Protein AF-A0A344UBF1-F1 (afdb_monomer)

Secondary structure (DSSP, 8-state):
-PPPPPPP--TT-BSHHHHHHHHHHHHTTS--SPPSSTTB--HHHHHHHHHHHHHTT----SS--HHHHHHHTS-EESS-SS-TT--S--SS--B----S-SEEEEEES---SSS-HHHHHHHHHHHHHHHHTTSS-EEEE-PPPGGGTTHHHHHHHHTTSSS---HHHHHHHHHHHTTS--SEEEEEE-BS-SSSSPB---TTTSSSS-EEEEE-PSPPSSS--TTTT-EEEESSSPPB--TTSTTBHHHHHHHHHHHHTTB--BSS-TTSTTBSB------SPPHHHHHHHHHHH-SPPSSPTT-S--

Mean predicted aligned error: 7.85 Å

Organism: NCBI:txid68209

Sequence (310 aa):
MPKAPLQPLKRGDHGPEVAALYAYLRRLGYAPYAPRAADQYDEQLAEAVRRYQECFGLEADGETGERTLAQLRRPRCGVPDLLPGAAAVPRAVPTIRAWPRTDLTYGFMRHTSDLTPAQASSAVAQAFATWAAVTPLTFRHL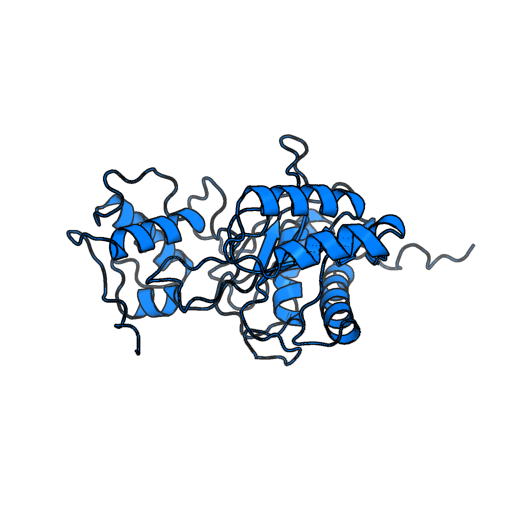PPPLAASGAVHALALAVRFGPAFDRTQARAVQALTRLYRVDILVGFLVREHGDPPAFLGTPPFDDNAVVLGHAWPPPSAAAPEPFAGDVHFNDAPTWTNRPGLLTDLHAVAVHEIGHALGLGHTTADTDSVMTASGGDGRRELSAADIEAVQRLYGPARWPPDGADGR

InterPro domains:
  IPR001818 Peptidase M10, metallopeptidase [PF00413] (99-142)
  IPR001818 Peptidase M10, metallopeptidase [PF00413] (180-298)
  IPR002477 Peptidoglycan binding-like [PF01471] (15-72)
  IPR006026 Peptidase, metallopeptidase [SM00235] (95-299)
  IPR021158 Peptidase M10A, cysteine switch, zinc binding site [PS00546] (75-82)
  IPR021190 Peptidase M10A [PIRSF001191] (28-300)
  IPR021190 Peptidase M10A [PR00138] (72-85)
  IPR021190 Peptidase M10A [PR00138] (124-139)
  IPR021190 Peptidase M10A [PR00138] (252-277)
  IPR021190 Peptidase M10A [PR00138] (285-298)
  IPR024079 Metallopeptidase, catalytic domain superfamily [G3DSA:3.40.390.10] (12-302)
  IPR036365 PGBD-like superfamily [SSF47090] (6-82)

pLDDT: mean 82.8, std 16.07, range [30.31, 98.5]

Foldseek 3Di:
DPDDDDDKDAAPFFDLSQLLLQVLLVQQPLQVDDDPDSGGHHVSQLSSLLQVCQQQVHDSRSMCPPVNLVQLLFAFASHHQDDHPDPHAPPFWAFAAAAPDQEFEEEEPDDFPLDDPVVLVVLLVLLVVQLLQWFLHDYHYDYADPVCPPVVVVLVVVCVPPPDNDQVSLCSSLVSQVRRPGQEYEYEDAARRNDPPGQDRSPPSGPNHGNQWAAAEGADPVDGDSRQLYIYGHNPDRADCDQQDPRNSNLVSNQRNLRSRGIAARNNPLVASRHGGDNRRDNHGDPSSSVNSCVHGNTHDPPRPPPPDD

Structure (mmCIF, N/CA/C/O backbone):
data_AF-A0A344UBF1-F1
#
_entry.id   AF-A0A344UBF1-F1
#
loop_
_atom_site.group_PDB
_atom_site.id
_atom_site.type_symbol
_atom_site.label_atom_id
_atom_site.label_alt_id
_atom_site.label_comp_id
_atom_site.label_asym_id
_atom_site.label_entity_id
_atom_site.label_seq_id
_atom_site.pdbx_PDB_ins_code
_atom_site.Cartn_x
_atom_site.Cartn_y
_atom_site.Cartn_z
_atom_site.occupancy
_atom_site.B_iso_or_equiv
_atom_site.auth_seq_id
_atom_site.auth_comp_id
_atom_site.auth_asym_id
_atom_site.auth_atom_id
_atom_site.pdbx_PDB_model_num
ATOM 1 N N . MET A 1 1 ? 8.446 1.762 28.768 1.00 30.31 1 MET A N 1
ATOM 2 C CA . MET A 1 1 ? 7.140 1.532 29.425 1.00 30.31 1 MET A CA 1
ATOM 3 C C . MET A 1 1 ? 6.270 0.782 28.426 1.00 30.31 1 MET A C 1
ATOM 5 O O . MET A 1 1 ? 6.169 1.282 27.309 1.00 30.31 1 MET A O 1
ATOM 9 N N . PRO A 1 2 ? 5.720 -0.405 28.734 1.00 40.53 2 PRO A N 1
ATOM 10 C CA . PRO A 1 2 ? 4.728 -1.025 27.859 1.00 40.53 2 PRO A CA 1
ATOM 11 C C . PRO A 1 2 ? 3.525 -0.081 27.740 1.00 40.53 2 PRO A C 1
ATOM 13 O O . PRO A 1 2 ? 3.031 0.428 28.746 1.00 40.53 2 PRO A O 1
ATOM 16 N N . LYS A 1 3 ? 3.116 0.224 26.506 1.00 49.47 3 LYS A N 1
ATOM 17 C CA . LYS A 1 3 ? 1.996 1.130 26.242 1.00 49.47 3 LYS A CA 1
ATOM 18 C C . LYS A 1 3 ? 0.688 0.439 26.641 1.00 49.47 3 LYS A C 1
ATOM 20 O O . LYS A 1 3 ? 0.538 -0.759 26.402 1.00 49.47 3 LYS A O 1
ATOM 25 N N . ALA A 1 4 ? -0.229 1.179 27.266 1.00 56.47 4 ALA A N 1
ATOM 26 C CA . ALA A 1 4 ? -1.526 0.646 27.673 1.00 56.47 4 ALA A CA 1
ATOM 27 C C . ALA A 1 4 ? -2.264 0.020 26.468 1.00 56.47 4 ALA A C 1
ATOM 29 O O . ALA A 1 4 ? -2.161 0.545 25.354 1.00 56.47 4 ALA A O 1
ATOM 30 N N . PRO A 1 5 ? -2.974 -1.108 26.653 1.00 64.62 5 PRO A N 1
ATOM 31 C CA . PRO A 1 5 ? -3.730 -1.728 25.572 1.00 64.62 5 PRO A CA 1
ATOM 32 C C . PRO A 1 5 ? -4.825 -0.776 25.071 1.00 64.62 5 PRO A C 1
ATOM 34 O O . PRO A 1 5 ? -5.516 -0.165 25.882 1.00 64.62 5 PRO A O 1
ATOM 37 N N . LEU A 1 6 ? -4.992 -0.668 23.741 1.00 73.00 6 LEU A N 1
ATOM 38 C CA . LEU A 1 6 ? -6.169 -0.018 23.149 1.00 73.00 6 LEU A CA 1
ATOM 39 C C . LEU A 1 6 ? -7.425 -0.617 23.762 1.00 73.00 6 LEU A C 1
ATOM 41 O O . LEU A 1 6 ? -7.597 -1.837 23.724 1.00 73.00 6 LEU A O 1
ATOM 45 N N . GLN A 1 7 ? -8.269 0.248 24.302 1.00 84.38 7 GLN A N 1
ATOM 46 C CA . GLN A 1 7 ? -9.575 -0.144 24.792 1.00 84.38 7 GLN A CA 1
ATOM 47 C C . GLN A 1 7 ? -10.585 -0.121 23.641 1.00 84.38 7 GLN A C 1
ATOM 49 O O . GLN A 1 7 ? -10.435 0.695 22.724 1.00 84.38 7 GLN A O 1
ATOM 54 N N . PRO A 1 8 ? -11.592 -1.009 23.668 1.00 92.38 8 PRO A N 1
ATOM 55 C CA . PRO A 1 8 ? -12.729 -0.906 22.771 1.00 92.38 8 PRO A CA 1
ATOM 56 C C . PRO A 1 8 ? -13.408 0.453 22.889 1.00 92.38 8 PRO A C 1
ATOM 58 O O . PRO A 1 8 ? -13.611 0.946 23.995 1.00 92.38 8 PRO A O 1
ATOM 61 N N . LEU A 1 9 ? -13.745 1.031 21.741 1.00 94.38 9 LEU A N 1
ATOM 62 C CA . LEU A 1 9 ? -14.458 2.291 21.611 1.00 94.38 9 LEU A CA 1
ATOM 63 C C . LEU A 1 9 ? -15.837 2.053 21.000 1.00 94.38 9 LEU A C 1
ATOM 65 O O . LEU A 1 9 ? -15.989 1.266 20.060 1.00 94.38 9 LEU A O 1
ATOM 69 N N . LYS A 1 10 ? -16.821 2.789 21.500 1.00 96.00 10 LYS A N 1
ATOM 70 C CA . LYS A 1 10 ? -18.220 2.738 21.078 1.00 96.00 10 LYS A CA 1
ATOM 71 C C . LYS A 1 10 ? -18.881 4.106 21.203 1.00 96.00 10 LYS A C 1
ATOM 73 O O . LYS A 1 10 ? -18.322 5.054 21.754 1.00 96.00 10 LYS A O 1
ATOM 78 N N . ARG A 1 11 ? -20.121 4.207 20.718 1.00 96.12 11 ARG A N 1
ATOM 79 C CA . ARG A 1 11 ? -20.903 5.448 20.799 1.00 96.12 11 ARG A CA 1
ATOM 80 C C . ARG A 1 11 ? -20.986 5.981 22.229 1.00 96.12 11 ARG A C 1
ATOM 82 O O . ARG A 1 11 ? -21.330 5.246 23.153 1.00 96.12 11 ARG A O 1
ATOM 89 N N . GLY A 1 12 ? -20.749 7.282 22.372 1.00 94.38 12 GLY A N 1
ATOM 90 C CA . GLY A 1 12 ? -20.722 7.985 23.658 1.00 94.38 12 GLY A CA 1
ATOM 91 C C . GLY A 1 12 ? -19.319 8.163 24.244 1.00 94.38 12 GLY A C 1
ATOM 92 O O . GLY A 1 12 ? -19.135 9.047 25.084 1.00 94.38 12 GLY A O 1
ATOM 93 N N . ASP A 1 13 ? -18.331 7.402 23.769 1.00 95.75 13 ASP A N 1
ATOM 94 C CA . ASP A 1 13 ? -16.937 7.611 24.149 1.00 95.75 13 ASP A CA 1
ATOM 95 C C . ASP A 1 13 ? -16.407 8.931 23.576 1.00 95.75 13 ASP A C 1
ATOM 97 O O . ASP A 1 13 ? -16.876 9.434 22.548 1.00 95.75 13 ASP A O 1
ATOM 101 N N . HIS A 1 14 ? -15.417 9.504 24.257 1.00 94.62 14 HIS A N 1
ATOM 102 C CA . HIS A 1 14 ? -14.759 10.733 23.835 1.00 94.62 14 HIS A CA 1
ATOM 103 C C . HIS A 1 14 ? -13.280 10.737 24.216 1.00 94.62 14 HIS A C 1
ATOM 105 O O . HIS A 1 14 ? -12.869 10.038 25.142 1.00 94.62 14 HIS A O 1
ATOM 111 N N . GLY A 1 15 ? -12.489 11.550 23.521 1.00 91.56 15 GLY A N 1
ATOM 112 C CA . GLY A 1 15 ? -11.082 11.770 23.831 1.00 91.56 15 GLY A CA 1
ATOM 113 C C . GLY A 1 15 ? -10.132 11.532 22.654 1.00 91.56 15 GLY A C 1
ATOM 114 O O . GLY A 1 15 ? -10.556 11.344 21.508 1.00 91.56 15 GLY A O 1
ATOM 115 N N . PRO A 1 16 ? -8.816 11.563 22.919 1.00 87.69 16 PRO A N 1
ATOM 116 C CA . PRO A 1 16 ? -7.795 11.490 21.877 1.00 87.69 16 PRO A CA 1
ATOM 117 C C . PRO A 1 16 ? -7.803 10.157 21.119 1.00 87.69 16 PRO A C 1
ATOM 119 O O . PRO A 1 16 ? -7.470 10.129 19.937 1.00 87.69 16 PRO A O 1
ATOM 122 N N . GLU A 1 17 ? -8.223 9.062 21.751 1.00 88.00 17 GLU A N 1
ATOM 123 C CA . GLU A 1 17 ? -8.367 7.760 21.102 1.00 88.00 17 GLU A CA 1
ATOM 124 C C . GLU A 1 17 ? -9.468 7.780 20.038 1.00 88.00 17 GLU A C 1
ATOM 126 O O . GLU A 1 17 ? -9.289 7.282 18.929 1.00 88.00 17 GLU A O 1
ATOM 131 N N . VAL A 1 18 ? -10.593 8.426 20.323 1.00 91.75 18 VAL A N 1
ATOM 132 C CA . VAL A 1 18 ? -11.674 8.573 19.347 1.00 91.75 18 VAL A CA 1
ATOM 133 C C . VAL A 1 18 ? -11.211 9.403 18.147 1.00 91.75 18 VAL A C 1
ATOM 135 O O . VAL A 1 18 ? -11.406 8.996 16.999 1.00 91.75 18 VAL A O 1
ATOM 138 N N . ALA A 1 19 ? -10.513 10.513 18.404 1.00 89.69 19 ALA A N 1
ATOM 139 C CA . ALA A 1 19 ? -9.939 11.349 17.350 1.00 89.69 19 ALA A CA 1
ATOM 140 C C . ALA A 1 19 ? -8.921 10.600 16.487 1.00 89.69 19 ALA A C 1
ATOM 142 O O . ALA A 1 19 ? -8.898 10.758 15.262 1.00 89.69 19 ALA A O 1
ATOM 143 N N . ALA A 1 20 ? -8.111 9.748 17.109 1.00 87.12 20 ALA A N 1
ATOM 144 C CA . ALA A 1 20 ? -7.145 8.919 16.414 1.00 87.12 20 ALA A CA 1
ATOM 145 C C . ALA A 1 20 ? -7.818 7.854 15.533 1.00 87.12 20 ALA A C 1
ATOM 147 O O . ALA A 1 20 ? -7.441 7.705 14.370 1.00 87.12 20 ALA A O 1
ATOM 148 N N . LEU A 1 21 ? -8.851 7.168 16.035 1.00 89.62 21 LEU A N 1
ATOM 149 C CA . LEU A 1 21 ? -9.634 6.220 15.237 1.00 89.62 21 LEU A CA 1
ATOM 150 C C . LEU A 1 21 ? -10.283 6.916 14.034 1.00 89.62 21 LEU A C 1
ATOM 152 O O . LEU A 1 21 ? -10.203 6.414 12.912 1.00 89.62 21 LEU A O 1
ATOM 156 N N . TYR A 1 22 ? -10.881 8.090 14.252 1.00 90.38 22 TYR A N 1
ATOM 157 C CA . TYR A 1 22 ? -11.494 8.871 13.182 1.00 90.38 22 TYR A CA 1
ATOM 158 C C . TYR A 1 22 ? -10.476 9.240 12.097 1.00 90.38 22 TYR A C 1
ATOM 160 O O . TYR A 1 22 ? -10.714 9.013 10.909 1.00 90.38 22 TYR A O 1
ATOM 168 N N . ALA A 1 23 ? -9.327 9.796 12.495 1.00 87.44 23 ALA A N 1
ATOM 169 C CA . ALA A 1 23 ? -8.267 10.180 11.569 1.00 87.44 23 ALA A CA 1
ATOM 170 C C . ALA A 1 23 ? -7.748 8.975 10.767 1.00 87.44 23 ALA A C 1
ATOM 172 O O . ALA A 1 23 ? -7.555 9.083 9.553 1.00 87.44 23 ALA A O 1
ATOM 173 N N . TYR A 1 24 ? -7.600 7.824 11.426 1.00 87.94 24 TYR A N 1
ATOM 174 C CA . TYR A 1 24 ? -7.188 6.573 10.800 1.00 87.94 24 TYR A CA 1
ATOM 175 C C . TYR A 1 24 ? -8.210 6.084 9.759 1.00 87.94 24 TYR A C 1
ATOM 177 O O . TYR A 1 24 ? -7.866 5.886 8.594 1.00 87.94 24 TYR A O 1
ATOM 185 N N . LEU A 1 25 ? -9.490 5.974 10.124 1.00 90.38 25 LEU A N 1
ATOM 186 C CA . LEU A 1 25 ? -10.549 5.538 9.204 1.00 90.38 25 LEU A CA 1
ATOM 187 C C . LEU A 1 25 ? -10.764 6.515 8.045 1.00 90.38 25 LEU A C 1
ATOM 189 O O . LEU A 1 25 ? -11.025 6.093 6.917 1.00 90.38 25 LEU A O 1
ATOM 193 N N . ARG A 1 26 ? -10.612 7.819 8.292 1.00 88.62 26 ARG A N 1
ATOM 194 C CA . ARG A 1 26 ? -10.658 8.844 7.245 1.00 88.62 26 ARG A CA 1
ATOM 195 C C . ARG A 1 26 ? -9.507 8.692 6.255 1.00 88.62 26 ARG A C 1
ATOM 197 O O . ARG A 1 26 ? -9.752 8.762 5.054 1.00 88.62 26 ARG A O 1
ATOM 204 N N . ARG A 1 27 ? -8.277 8.465 6.733 1.00 86.81 27 ARG A N 1
ATOM 205 C CA . ARG A 1 27 ? -7.101 8.217 5.877 1.00 86.81 27 ARG A CA 1
ATOM 206 C C . ARG A 1 27 ? -7.322 7.021 4.952 1.00 86.81 27 ARG A C 1
ATOM 208 O O . ARG A 1 27 ? -6.919 7.076 3.800 1.00 86.81 27 ARG A O 1
ATOM 215 N N . LEU A 1 28 ? -7.988 5.981 5.444 1.00 89.00 28 LEU A N 1
ATOM 216 C CA . LEU A 1 28 ? -8.265 4.763 4.684 1.00 89.00 28 LEU A CA 1
ATOM 217 C C . LEU A 1 28 ? -9.519 4.836 3.793 1.00 89.00 28 LEU A C 1
ATOM 219 O O . LEU A 1 28 ? -9.816 3.884 3.078 1.00 89.00 28 LEU A O 1
ATOM 223 N N . GLY A 1 29 ? -10.256 5.951 3.821 1.00 90.56 29 GLY A N 1
ATOM 224 C CA . GLY A 1 29 ? -11.435 6.170 2.975 1.00 90.56 29 GLY A CA 1
ATOM 225 C C . GLY A 1 29 ? -12.776 5.718 3.571 1.00 90.56 29 GLY A C 1
ATOM 226 O O . GLY A 1 29 ? -13.805 5.847 2.909 1.00 90.56 29 GLY A O 1
ATOM 227 N N . TYR A 1 30 ? -12.818 5.241 4.820 1.00 91.62 30 TYR A N 1
ATOM 228 C CA . TYR A 1 30 ? -14.060 4.790 5.472 1.00 91.62 30 TYR A CA 1
ATOM 229 C C . TYR A 1 30 ? -14.917 5.929 6.028 1.00 91.62 30 TYR A C 1
ATOM 231 O O . TYR A 1 30 ? -16.134 5.781 6.117 1.00 91.62 30 TYR A O 1
ATOM 239 N N . ALA A 1 31 ? -14.300 7.067 6.363 1.00 89.56 31 ALA A N 1
ATOM 240 C CA . ALA A 1 31 ? -14.979 8.258 6.880 1.00 89.56 31 ALA A CA 1
ATOM 241 C C . ALA A 1 31 ? -14.839 9.453 5.906 1.00 89.56 31 ALA A C 1
ATOM 243 O O . ALA A 1 31 ? -14.033 10.356 6.150 1.00 89.56 31 ALA A O 1
ATOM 244 N N . PRO A 1 32 ? -15.596 9.487 4.786 1.00 83.25 32 PRO A N 1
ATOM 245 C CA . PRO A 1 32 ? -15.492 10.542 3.767 1.00 83.25 32 PRO A CA 1
ATOM 246 C C . PRO A 1 32 ? -16.059 11.906 4.209 1.00 83.25 32 PRO A C 1
ATOM 248 O O . PRO A 1 32 ? -15.944 12.894 3.485 1.00 83.25 32 PRO A O 1
ATOM 251 N N . TYR A 1 33 ? -16.681 11.981 5.383 1.00 83.56 33 TYR A N 1
ATOM 252 C CA . TYR A 1 33 ? -17.258 13.195 5.961 1.00 83.56 33 TYR A CA 1
ATOM 253 C C . TYR A 1 33 ? -16.250 13.955 6.840 1.00 83.56 33 TYR A C 1
ATOM 255 O O . TYR A 1 33 ? -15.138 13.497 7.125 1.00 83.56 33 TYR A O 1
ATOM 263 N N . ALA A 1 34 ? -16.612 15.177 7.234 1.00 82.56 34 ALA A N 1
ATOM 264 C CA . ALA A 1 34 ? -15.955 15.883 8.331 1.00 82.56 34 ALA A CA 1
ATOM 265 C C . ALA A 1 34 ? -16.621 15.473 9.656 1.00 82.56 34 ALA A C 1
ATOM 267 O O . ALA A 1 34 ? -17.850 15.365 9.677 1.00 82.56 34 ALA A O 1
ATOM 268 N N . PRO A 1 35 ? -15.851 15.261 10.739 1.00 81.38 35 PRO A N 1
ATOM 269 C CA . PRO A 1 35 ? -16.443 14.893 12.014 1.00 81.38 35 PRO A CA 1
ATOM 270 C C . PRO A 1 35 ? -17.237 16.083 12.552 1.00 81.38 35 PRO A C 1
ATOM 272 O O . PRO A 1 35 ? -16.818 17.232 12.391 1.00 81.38 35 PRO A O 1
ATOM 275 N N . ARG A 1 36 ? -18.358 15.819 13.228 1.00 82.00 36 ARG A N 1
ATOM 276 C CA . ARG A 1 36 ? -19.082 16.864 13.975 1.00 82.00 36 ARG A CA 1
ATOM 277 C C . ARG A 1 36 ? -18.249 17.366 15.155 1.00 82.00 36 ARG A C 1
ATOM 279 O O . ARG A 1 36 ? -18.137 18.569 15.361 1.00 82.00 36 ARG A O 1
ATOM 286 N N . ALA A 1 37 ? -17.634 16.428 15.869 1.00 87.69 37 ALA A N 1
ATOM 287 C CA . ALA A 1 37 ? -16.589 16.646 16.858 1.00 87.69 37 ALA A CA 1
ATOM 288 C C . ALA A 1 37 ? -15.565 15.518 16.692 1.00 87.69 37 ALA A C 1
ATOM 290 O O . ALA A 1 37 ? -15.930 14.346 16.695 1.00 87.69 37 ALA A O 1
ATOM 291 N N . ALA A 1 38 ? -14.298 15.866 16.453 1.00 81.69 38 ALA A N 1
ATOM 292 C CA . ALA A 1 38 ? -13.277 14.880 16.088 1.00 81.69 38 ALA A CA 1
ATOM 293 C C . ALA A 1 38 ? -13.002 13.877 17.213 1.00 81.69 38 ALA A C 1
ATOM 295 O O . ALA A 1 38 ? -12.664 12.735 16.943 1.00 81.69 38 ALA A O 1
ATOM 296 N N . ASP A 1 39 ? -13.165 14.296 18.460 1.00 88.88 39 ASP A N 1
ATOM 297 C CA . ASP A 1 39 ? -12.928 13.520 19.668 1.00 88.88 39 ASP A CA 1
ATOM 298 C C . ASP A 1 39 ? -14.197 12.870 20.229 1.00 88.88 39 ASP A C 1
ATOM 300 O O . ASP A 1 39 ? -14.145 12.365 21.343 1.00 88.88 39 ASP A O 1
ATOM 304 N N . GLN A 1 40 ? -15.318 12.859 19.499 1.00 94.88 40 GLN A N 1
ATOM 305 C CA . GLN A 1 40 ? -16.572 12.251 19.950 1.00 94.88 40 GLN A CA 1
ATOM 306 C C . GLN A 1 40 ? -16.960 11.052 19.087 1.00 94.88 40 GLN A C 1
ATOM 308 O O . GLN A 1 40 ? -17.034 11.142 17.862 1.00 94.88 40 GLN A O 1
ATOM 313 N N . TYR A 1 41 ? -17.257 9.928 19.740 1.00 95.12 41 TYR A N 1
ATOM 314 C CA . TYR A 1 41 ? -17.708 8.730 19.056 1.00 95.12 41 TYR A CA 1
ATOM 315 C C . TYR A 1 41 ? -19.215 8.835 18.841 1.00 95.12 41 TYR A C 1
ATOM 317 O O . TYR A 1 41 ? -20.022 8.499 19.713 1.00 95.12 41 TYR A O 1
ATOM 325 N N . ASP A 1 42 ? -19.596 9.350 17.677 1.00 94.38 42 ASP A N 1
ATOM 326 C CA . ASP A 1 42 ? -20.982 9.526 17.261 1.00 94.38 42 ASP A CA 1
ATOM 327 C C . ASP A 1 42 ? -21.441 8.427 16.283 1.00 94.38 42 ASP A C 1
ATOM 329 O O . ASP A 1 42 ? -20.721 7.470 15.989 1.00 94.38 42 ASP A O 1
ATOM 333 N N . GLU A 1 43 ? -22.673 8.543 15.780 1.00 94.38 43 GLU A N 1
ATOM 334 C CA . GLU A 1 43 ? -23.202 7.600 14.784 1.00 94.38 43 GLU A CA 1
ATOM 335 C C . GLU A 1 43 ? -22.422 7.646 13.462 1.00 94.38 43 GLU A C 1
ATOM 337 O O . GLU A 1 43 ? -22.351 6.644 12.756 1.00 94.38 43 GLU A O 1
ATOM 342 N N . GLN A 1 44 ? -21.800 8.782 13.125 1.00 93.25 44 GLN A N 1
ATOM 343 C CA . GLN A 1 44 ? -20.986 8.873 11.917 1.00 93.25 44 GLN A CA 1
ATOM 344 C C . GLN A 1 44 ? -19.711 8.042 12.073 1.00 93.25 44 GLN A C 1
ATOM 346 O O . GLN A 1 44 ? -19.339 7.315 11.155 1.00 93.25 44 GLN A O 1
ATOM 351 N N . LEU A 1 45 ? -19.041 8.094 13.225 1.00 94.19 45 LEU A N 1
ATOM 352 C CA . LEU A 1 45 ? -17.891 7.223 13.464 1.00 94.19 45 LEU A CA 1
ATOM 353 C C . LEU A 1 45 ? -18.302 5.743 13.546 1.00 94.19 45 LEU A C 1
ATOM 355 O O . LEU A 1 45 ? -17.618 4.904 12.962 1.00 94.19 45 LEU A O 1
ATOM 359 N N . ALA A 1 46 ? -19.440 5.429 14.175 1.00 95.69 46 ALA A N 1
ATOM 360 C CA . ALA A 1 46 ? -19.971 4.063 14.213 1.00 95.69 46 ALA A CA 1
ATOM 361 C C . ALA A 1 46 ? -20.215 3.495 12.800 1.00 95.69 46 ALA A C 1
ATOM 363 O O . ALA A 1 46 ? -19.827 2.366 12.512 1.00 95.69 46 ALA A O 1
ATOM 364 N N . GLU A 1 47 ? -20.788 4.287 11.888 1.00 93.81 47 GLU A N 1
ATOM 365 C CA . GLU A 1 47 ? -20.964 3.910 10.478 1.00 93.81 47 GLU A CA 1
ATOM 366 C C . GLU A 1 47 ? -19.621 3.660 9.770 1.00 93.81 47 GLU A C 1
ATOM 368 O O . GLU A 1 47 ? -19.474 2.672 9.052 1.00 93.81 47 GLU A O 1
ATOM 373 N N . ALA A 1 48 ? -18.608 4.504 10.003 1.00 93.38 48 ALA A N 1
ATOM 374 C CA . ALA A 1 48 ? -17.274 4.283 9.436 1.00 93.38 48 ALA A CA 1
ATOM 375 C C . ALA A 1 48 ? -16.653 2.970 9.940 1.00 93.38 48 ALA A C 1
ATOM 377 O O . ALA A 1 48 ? -16.014 2.254 9.166 1.00 93.38 48 ALA A O 1
ATOM 378 N N . VAL A 1 49 ? -16.859 2.638 11.220 1.00 95.31 49 VAL A N 1
ATOM 379 C CA . VAL A 1 49 ? -16.407 1.370 11.807 1.00 95.31 49 VAL A CA 1
ATOM 380 C C . VAL A 1 49 ? -17.161 0.184 11.209 1.00 95.31 49 VAL A C 1
ATOM 382 O O . VAL A 1 49 ? -16.504 -0.781 10.825 1.00 95.31 49 VAL A O 1
ATOM 385 N N . ARG A 1 50 ? -18.485 0.275 11.013 1.00 95.00 50 ARG A N 1
ATOM 386 C CA . ARG A 1 50 ? -19.266 -0.773 10.327 1.00 95.00 50 ARG A CA 1
ATOM 387 C C . ARG A 1 50 ? -18.746 -1.033 8.917 1.00 95.00 50 ARG A C 1
ATOM 389 O O . ARG A 1 50 ? -18.470 -2.177 8.571 1.00 95.00 50 ARG A O 1
ATOM 396 N N . ARG A 1 51 ? -18.482 0.020 8.141 1.00 92.31 51 ARG A N 1
ATOM 397 C CA . ARG A 1 51 ? -17.896 -0.104 6.793 1.00 92.31 51 ARG A CA 1
ATOM 398 C C . ARG A 1 51 ? -16.515 -0.769 6.805 1.00 92.31 51 ARG A C 1
ATOM 400 O O . ARG A 1 51 ? -16.216 -1.581 5.929 1.00 92.31 51 ARG A O 1
ATOM 407 N N . TYR A 1 52 ? -15.672 -0.432 7.784 1.00 92.62 52 TYR A N 1
ATOM 408 C CA . TYR A 1 52 ? -14.376 -1.089 7.981 1.00 92.62 52 TYR A CA 1
ATOM 409 C C . TYR A 1 52 ? -14.554 -2.576 8.312 1.00 92.62 52 TYR A C 1
ATOM 411 O O . TYR A 1 52 ? -13.922 -3.430 7.693 1.00 92.62 52 TYR A O 1
ATOM 419 N N . GLN A 1 53 ? -15.446 -2.897 9.250 1.00 94.56 53 GLN A N 1
ATOM 420 C CA . GLN A 1 53 ? -15.753 -4.268 9.654 1.00 94.56 53 GLN A CA 1
ATOM 421 C C . GLN A 1 53 ? -16.256 -5.110 8.479 1.00 94.56 53 GLN A C 1
ATOM 423 O O . GLN A 1 53 ? -15.729 -6.197 8.250 1.00 94.56 53 GLN A O 1
ATOM 428 N N . GLU A 1 54 ? -17.193 -4.585 7.689 1.00 91.94 54 GLU A N 1
ATOM 429 C CA . GLU A 1 54 ? -17.713 -5.241 6.485 1.00 91.94 54 GLU A CA 1
ATOM 430 C C . GLU A 1 54 ? -16.603 -5.556 5.476 1.00 91.94 54 GLU A C 1
ATOM 432 O O . GLU A 1 54 ? -16.577 -6.651 4.913 1.00 91.94 54 GLU A O 1
ATOM 437 N N . CYS A 1 55 ? -15.656 -4.630 5.278 1.00 89.38 55 CYS A N 1
ATOM 438 C CA . CYS A 1 55 ? -14.526 -4.840 4.374 1.00 89.38 55 CYS A CA 1
ATOM 439 C C . CYS A 1 55 ? -13.651 -6.025 4.782 1.00 89.38 55 CYS A C 1
ATOM 441 O O . CYS A 1 55 ? -13.198 -6.774 3.923 1.00 89.38 55 CYS A O 1
ATOM 443 N N . PHE A 1 56 ? -13.444 -6.216 6.082 1.00 89.81 56 PHE A N 1
ATOM 444 C CA . PHE A 1 56 ? -12.593 -7.280 6.612 1.00 89.81 56 PHE A CA 1
ATOM 445 C C . PHE A 1 56 ? -13.376 -8.512 7.091 1.00 89.81 56 PHE A C 1
ATOM 447 O O . PHE A 1 56 ? -12.819 -9.354 7.797 1.00 89.81 56 PHE A O 1
ATOM 454 N N . GLY A 1 57 ? -14.660 -8.632 6.728 1.00 90.50 57 GLY A N 1
ATOM 455 C CA . GLY A 1 57 ? -15.498 -9.783 7.085 1.00 90.50 57 GLY A CA 1
ATOM 456 C C . GLY A 1 57 ? -15.720 -9.947 8.594 1.00 90.50 57 GLY A C 1
ATOM 457 O O . GLY A 1 57 ? -15.879 -11.067 9.083 1.00 90.50 57 GLY A O 1
ATOM 458 N N . LEU A 1 58 ? -15.681 -8.845 9.342 1.00 93.06 58 LEU A N 1
ATOM 459 C CA . LEU A 1 58 ? -15.990 -8.801 10.767 1.00 93.06 58 LEU A CA 1
ATOM 460 C C . LEU A 1 58 ? -17.493 -8.582 10.984 1.00 93.06 58 LEU A C 1
ATOM 462 O O . LEU A 1 58 ? -18.214 -8.156 10.083 1.00 93.06 58 LEU A O 1
ATOM 466 N N . GLU A 1 59 ? -17.965 -8.848 12.202 1.00 95.06 59 GLU A N 1
ATOM 467 C CA . GLU A 1 59 ? -19.305 -8.433 12.616 1.00 95.06 59 GLU A CA 1
ATOM 468 C C . GLU A 1 59 ? -19.389 -6.902 12.596 1.00 95.06 59 GLU A C 1
ATOM 470 O O . GLU A 1 59 ? -18.580 -6.228 13.230 1.00 95.06 59 GLU A O 1
ATOM 475 N N . ALA A 1 60 ? -20.334 -6.360 11.827 1.00 95.75 60 ALA A N 1
ATOM 476 C CA . ALA A 1 60 ? -20.495 -4.926 11.608 1.00 95.75 60 ALA A CA 1
ATOM 477 C C . ALA A 1 60 ? -21.379 -4.285 12.693 1.00 95.75 60 ALA A C 1
ATOM 479 O O . ALA A 1 60 ? -22.449 -3.746 12.407 1.00 95.75 60 ALA A O 1
ATOM 480 N N . ASP A 1 61 ? -20.946 -4.376 13.950 1.00 96.56 61 ASP A N 1
ATOM 481 C CA . ASP A 1 61 ? -21.650 -3.823 15.117 1.00 96.56 61 ASP A CA 1
ATOM 482 C C . ASP A 1 61 ? -21.399 -2.317 15.331 1.00 96.56 61 ASP A C 1
ATOM 484 O O . ASP A 1 61 ? -22.162 -1.648 16.033 1.00 96.56 61 ASP A O 1
ATOM 488 N N . GLY A 1 62 ? -20.378 -1.754 14.674 1.00 96.38 62 GLY A N 1
ATOM 489 C CA . GLY A 1 62 ? -19.998 -0.351 14.814 1.00 96.38 62 GLY A CA 1
ATOM 490 C C . GLY A 1 62 ? -19.274 -0.042 16.118 1.00 96.38 62 GLY A C 1
ATOM 491 O O . GLY A 1 62 ? -19.234 1.122 16.509 1.00 96.38 62 GLY A O 1
ATOM 492 N N . GLU A 1 63 ? -18.714 -1.054 16.783 1.00 96.75 63 GLU A N 1
ATOM 493 C CA . GLU A 1 63 ? -17.868 -0.921 17.966 1.00 96.75 63 GLU A CA 1
ATOM 494 C C . GLU A 1 63 ? -16.464 -1.478 17.676 1.00 96.75 63 GLU A C 1
ATOM 496 O O . GLU A 1 63 ? -16.270 -2.452 16.943 1.00 96.75 63 GLU A O 1
ATOM 501 N N . THR A 1 64 ? -15.423 -0.886 18.263 1.00 94.06 64 THR A N 1
ATOM 502 C CA . THR A 1 64 ? -14.061 -1.424 18.123 1.00 94.06 64 THR A CA 1
ATOM 503 C C . THR A 1 64 ? -13.791 -2.508 19.164 1.00 94.06 64 THR A C 1
ATOM 505 O O . THR A 1 64 ? -12.867 -2.411 19.963 1.00 94.06 64 THR A O 1
ATOM 508 N N . GLY A 1 65 ? -14.600 -3.571 19.165 1.00 92.81 65 GLY A N 1
ATOM 509 C CA . GLY A 1 65 ? -14.359 -4.760 19.987 1.00 92.81 65 GLY A CA 1
ATOM 510 C C . GLY A 1 65 ? -13.005 -5.430 19.697 1.00 92.81 65 GLY A C 1
ATOM 511 O O . GLY A 1 65 ? -12.260 -5.028 18.799 1.00 92.81 65 GLY A O 1
ATOM 512 N N . GLU A 1 66 ? -12.673 -6.496 20.433 1.00 91.06 66 GLU A N 1
ATOM 513 C CA . GLU A 1 66 ? -11.353 -7.151 20.356 1.00 91.06 66 GLU A CA 1
ATOM 514 C C . GLU A 1 66 ? -10.940 -7.540 18.928 1.00 91.06 66 GLU A C 1
ATOM 516 O O . GLU A 1 66 ? -9.801 -7.301 18.526 1.00 91.06 66 GLU A O 1
ATOM 521 N N . ARG A 1 67 ? -11.871 -8.094 18.138 1.00 92.19 67 ARG A N 1
ATOM 522 C CA . ARG A 1 67 ? -11.606 -8.505 16.748 1.00 92.19 67 ARG A CA 1
ATOM 523 C C . ARG A 1 67 ? -11.323 -7.309 15.842 1.00 92.19 67 ARG A C 1
ATOM 525 O O . ARG A 1 67 ? -10.373 -7.351 15.064 1.00 92.19 67 ARG A O 1
ATOM 532 N N . THR A 1 68 ? -12.103 -6.237 15.975 1.00 92.75 68 THR A N 1
ATOM 533 C CA . THR A 1 68 ? -11.902 -4.990 15.228 1.00 92.75 68 THR A CA 1
ATOM 534 C C . THR A 1 68 ? -10.560 -4.361 15.588 1.00 92.75 68 THR A C 1
ATOM 536 O O . THR A 1 68 ? -9.790 -4.016 14.696 1.00 92.75 68 THR A O 1
ATOM 539 N N . LEU A 1 69 ? -10.216 -4.278 16.878 1.00 89.88 69 LEU A N 1
ATOM 540 C CA . LEU A 1 69 ? -8.918 -3.757 17.319 1.00 89.88 69 LEU A CA 1
ATOM 541 C C . LEU A 1 69 ? -7.744 -4.621 16.859 1.00 89.88 69 LEU A C 1
ATOM 543 O O . LEU A 1 69 ? -6.704 -4.076 16.495 1.00 89.88 69 LEU A O 1
ATOM 547 N N . ALA A 1 70 ? -7.883 -5.948 16.868 1.00 87.44 70 ALA A N 1
ATOM 548 C CA . ALA A 1 70 ? -6.852 -6.846 16.356 1.00 87.44 70 ALA A CA 1
ATOM 549 C C . ALA A 1 70 ? -6.602 -6.606 14.861 1.00 87.44 70 ALA A C 1
ATOM 551 O O . ALA A 1 70 ? -5.448 -6.522 14.443 1.00 87.44 70 ALA A O 1
ATOM 552 N N . GLN A 1 71 ? -7.670 -6.426 14.078 1.00 88.62 71 GLN A N 1
ATOM 553 C CA . GLN A 1 71 ? -7.579 -6.132 12.650 1.00 88.62 71 GLN A CA 1
ATOM 554 C C . GLN A 1 71 ? -6.986 -4.736 12.382 1.00 88.62 71 GLN A C 1
ATOM 556 O O . GLN A 1 71 ? -6.069 -4.621 11.572 1.00 88.62 71 GLN A O 1
ATOM 561 N N . LEU A 1 72 ? -7.411 -3.704 13.125 1.00 87.00 72 LEU A N 1
ATOM 562 C CA . LEU A 1 72 ? -6.875 -2.333 13.033 1.00 87.00 72 LEU A CA 1
ATOM 563 C C . LEU A 1 72 ? -5.367 -2.254 13.326 1.00 87.00 72 LEU A C 1
ATOM 565 O O . LEU A 1 72 ? -4.687 -1.366 12.822 1.00 87.00 72 LEU A O 1
ATOM 569 N N . ARG A 1 73 ? -4.837 -3.186 14.128 1.00 83.69 73 ARG A N 1
ATOM 570 C CA . ARG A 1 73 ? -3.412 -3.261 14.485 1.00 83.69 73 ARG A CA 1
ATOM 571 C C . ARG A 1 73 ? -2.549 -4.004 13.465 1.00 83.69 73 ARG A C 1
ATOM 573 O O . ARG A 1 73 ? -1.329 -4.028 13.634 1.00 83.69 73 ARG A O 1
ATOM 580 N N . ARG A 1 74 ? -3.132 -4.663 12.457 1.00 85.44 74 ARG A N 1
ATOM 581 C CA . ARG A 1 74 ? -2.338 -5.432 11.489 1.00 85.44 74 ARG A CA 1
ATOM 582 C C . ARG A 1 74 ? -1.469 -4.485 10.651 1.00 85.44 74 ARG A C 1
ATOM 584 O O . ARG A 1 74 ? -1.984 -3.485 10.151 1.00 85.44 74 ARG A O 1
ATOM 591 N N . PRO A 1 75 ? -0.176 -4.806 10.450 1.00 85.62 75 PRO A N 1
ATOM 592 C CA . PRO A 1 75 ? 0.657 -4.122 9.466 1.00 85.62 75 PRO A CA 1
ATOM 593 C C . PRO A 1 75 ? 0.010 -4.145 8.085 1.00 85.62 75 PRO A C 1
ATOM 595 O O . PRO A 1 75 ? -0.672 -5.112 7.725 1.00 85.62 75 PRO A O 1
ATOM 598 N N . ARG A 1 76 ? 0.190 -3.066 7.330 1.00 89.44 76 ARG A N 1
ATOM 599 C CA . ARG A 1 76 ? -0.615 -2.807 6.134 1.00 89.44 76 ARG A CA 1
ATOM 600 C C . ARG A 1 76 ? 0.075 -1.884 5.140 1.00 89.44 76 ARG A C 1
ATOM 602 O O . ARG A 1 76 ? 1.067 -1.236 5.473 1.00 89.44 76 ARG A O 1
ATOM 609 N N . CYS A 1 77 ? -0.508 -1.782 3.954 1.00 92.19 77 CYS A N 1
ATOM 610 C CA . CYS A 1 77 ? -0.227 -0.698 3.023 1.00 92.19 77 CYS A CA 1
ATOM 611 C C . CYS A 1 77 ? -0.885 0.612 3.500 1.00 92.19 77 CYS A C 1
ATOM 613 O O . CYS A 1 77 ? -1.925 0.607 4.174 1.00 92.19 77 CYS A O 1
ATOM 615 N N . GLY A 1 78 ? -0.251 1.740 3.177 1.00 90.12 78 GLY A N 1
ATOM 616 C CA . GLY A 1 78 ? -0.707 3.087 3.506 1.00 90.12 78 GLY A CA 1
ATOM 617 C C . GLY A 1 78 ? -1.713 3.682 2.518 1.00 90.12 78 GLY A C 1
ATOM 618 O O . GLY A 1 78 ? -2.327 4.695 2.854 1.00 90.12 78 GLY A O 1
ATOM 619 N N . VAL A 1 79 ? -1.887 3.084 1.334 1.00 91.56 79 VAL A N 1
ATOM 620 C CA . VAL A 1 79 ? -2.881 3.513 0.335 1.00 91.56 79 VAL A CA 1
ATOM 621 C C . VAL A 1 79 ? -4.302 3.361 0.912 1.00 91.56 79 VAL A C 1
ATOM 623 O O . VAL A 1 79 ? -4.544 2.423 1.673 1.00 91.56 79 VAL A O 1
ATOM 626 N N . PRO A 1 80 ? -5.245 4.283 0.625 1.00 91.00 80 PRO A N 1
ATOM 627 C CA . PRO A 1 80 ? -6.623 4.142 1.086 1.00 91.00 80 PRO A CA 1
ATOM 628 C C . PRO A 1 80 ? -7.305 2.885 0.531 1.00 91.00 80 PRO A C 1
ATOM 630 O O . PRO A 1 80 ? -7.251 2.635 -0.672 1.00 91.00 80 PRO A O 1
ATOM 633 N N . ASP A 1 81 ? -8.023 2.162 1.394 1.00 90.69 81 ASP A N 1
ATOM 634 C CA . ASP A 1 81 ? -8.740 0.932 1.025 1.00 90.69 81 ASP A CA 1
ATOM 635 C C . ASP A 1 81 ? -9.883 1.216 0.052 1.00 90.69 81 ASP A C 1
ATOM 637 O O . ASP A 1 81 ? -10.136 0.466 -0.891 1.00 90.69 81 ASP A O 1
ATOM 641 N N . LEU A 1 82 ? -10.604 2.310 0.307 1.00 88.50 82 LEU A N 1
ATOM 642 C CA . LEU A 1 82 ? -11.776 2.697 -0.458 1.00 88.50 82 LEU A CA 1
ATOM 643 C C . LEU A 1 82 ? -11.471 3.914 -1.324 1.00 88.50 82 LEU A C 1
ATOM 645 O O . LEU A 1 82 ? -11.082 4.976 -0.833 1.00 88.50 82 LEU A O 1
ATOM 649 N N . LEU A 1 83 ? -11.733 3.773 -2.624 1.00 82.12 83 LEU A N 1
ATOM 650 C CA . LEU A 1 83 ? -11.725 4.903 -3.544 1.00 82.12 83 LEU A CA 1
ATOM 651 C C . LEU A 1 83 ? -12.801 5.928 -3.144 1.00 82.12 83 LEU A C 1
ATOM 653 O O . LEU A 1 83 ? -13.861 5.545 -2.632 1.00 82.12 83 LEU A O 1
ATOM 657 N N . PRO A 1 84 ? -12.582 7.230 -3.406 1.00 77.94 84 PRO A N 1
ATOM 658 C CA . PRO A 1 84 ? -13.581 8.256 -3.132 1.00 77.94 84 PRO A CA 1
ATOM 659 C C . PRO A 1 84 ? -14.943 7.906 -3.747 1.00 77.94 84 PRO A C 1
ATOM 661 O O . PRO A 1 84 ? -15.051 7.663 -4.947 1.00 77.94 84 PRO A O 1
ATOM 664 N N . GLY A 1 85 ? -15.990 7.882 -2.919 1.00 71.50 85 GLY A N 1
ATOM 665 C CA . GLY A 1 85 ? -17.355 7.563 -3.353 1.00 71.50 85 GLY A CA 1
ATOM 666 C C . GLY A 1 85 ? -17.681 6.068 -3.467 1.00 71.50 85 GLY A C 1
ATOM 667 O O . GLY A 1 85 ? -18.800 5.738 -3.857 1.00 71.50 85 GLY A O 1
ATOM 668 N N . ALA A 1 86 ? -16.766 5.160 -3.105 1.00 74.69 86 ALA A N 1
ATOM 669 C CA . ALA A 1 86 ? -17.058 3.729 -3.072 1.00 74.69 86 ALA A CA 1
ATOM 670 C C . ALA A 1 86 ? -18.180 3.417 -2.061 1.00 74.69 86 ALA A C 1
ATOM 672 O O . ALA A 1 86 ? -18.067 3.679 -0.859 1.00 74.69 86 ALA A O 1
ATOM 673 N N . ALA A 1 87 ? -19.284 2.861 -2.563 1.00 62.75 87 ALA A N 1
ATOM 674 C CA . ALA A 1 87 ? -20.459 2.540 -1.757 1.00 62.75 87 ALA A CA 1
ATOM 675 C C . ALA A 1 87 ? -20.388 1.151 -1.101 1.00 62.75 87 ALA A C 1
ATOM 677 O O . ALA A 1 87 ? -21.045 0.941 -0.089 1.00 62.75 87 ALA A O 1
ATOM 678 N N . ALA A 1 88 ? -19.600 0.225 -1.656 1.00 65.94 88 ALA A N 1
ATOM 679 C CA . ALA A 1 88 ? -19.547 -1.173 -1.233 1.00 65.94 88 ALA A CA 1
ATOM 680 C C . ALA A 1 88 ? -18.106 -1.690 -1.131 1.00 65.94 88 ALA A C 1
ATOM 682 O O . ALA A 1 88 ? -17.200 -1.153 -1.770 1.00 65.94 88 ALA A O 1
ATOM 683 N N . VAL A 1 89 ? -17.932 -2.766 -0.359 1.00 66.12 89 VAL A N 1
ATOM 684 C CA . VAL A 1 89 ? -16.677 -3.518 -0.239 1.00 66.12 89 VAL A CA 1
ATOM 685 C C . VAL A 1 89 ? -16.253 -4.056 -1.614 1.00 66.12 89 VAL A C 1
ATOM 687 O O . VAL A 1 89 ? -17.021 -4.811 -2.225 1.00 66.12 89 VAL A O 1
ATOM 690 N N . PRO A 1 90 ? -15.053 -3.724 -2.119 1.00 64.31 90 PRO A N 1
ATOM 691 C CA . PRO A 1 90 ? -14.550 -4.320 -3.347 1.00 64.31 90 PRO A CA 1
ATOM 692 C C . PRO A 1 90 ? -14.239 -5.805 -3.107 1.00 64.31 90 PRO A C 1
ATOM 694 O O . PRO A 1 90 ? -13.295 -6.157 -2.407 1.00 64.31 90 PRO A O 1
ATOM 697 N N . ARG A 1 91 ? -15.059 -6.694 -3.685 1.00 69.75 91 ARG A N 1
ATOM 698 C CA . ARG A 1 91 ? -14.821 -8.153 -3.672 1.00 69.75 91 ARG A CA 1
ATOM 699 C C . ARG A 1 91 ? -13.761 -8.603 -4.679 1.00 69.75 91 ARG A C 1
ATOM 701 O O . ARG A 1 91 ? -13.264 -9.714 -4.572 1.00 69.75 91 ARG A O 1
ATOM 708 N N . ALA A 1 92 ? -13.461 -7.762 -5.662 1.00 81.81 92 ALA A N 1
ATOM 709 C CA . ALA A 1 92 ? -12.420 -7.969 -6.660 1.00 81.81 92 ALA A CA 1
ATOM 710 C C . ALA A 1 92 ? -11.415 -6.820 -6.571 1.00 81.81 92 ALA A C 1
ATOM 712 O O . ALA A 1 92 ? -11.781 -5.729 -6.134 1.00 81.81 92 ALA A O 1
ATOM 713 N N . VAL A 1 93 ? -10.185 -7.047 -7.037 1.00 90.38 93 VAL A N 1
ATOM 714 C CA . VAL A 1 93 ? -9.147 -6.010 -7.101 1.00 90.38 93 VAL A CA 1
ATOM 715 C C . VAL A 1 93 ? -9.614 -4.882 -8.038 1.00 90.38 93 VAL A C 1
ATOM 717 O O . VAL A 1 93 ? -9.793 -5.116 -9.244 1.00 90.38 93 VAL A O 1
ATOM 720 N N . PRO A 1 94 ? -9.869 -3.666 -7.519 1.00 92.19 94 PRO A N 1
ATOM 721 C CA . PRO A 1 94 ? -10.365 -2.561 -8.321 1.00 92.19 94 PRO A CA 1
ATOM 722 C C . PRO A 1 94 ? -9.244 -1.967 -9.178 1.00 92.19 94 PRO A C 1
ATOM 724 O O . PRO A 1 94 ? -8.069 -2.001 -8.823 1.00 92.19 94 PRO A O 1
ATOM 727 N N . THR A 1 95 ? -9.622 -1.378 -10.308 1.00 93.56 95 THR A N 1
ATOM 728 C CA . THR A 1 95 ? -8.712 -0.654 -11.202 1.00 93.56 95 THR A CA 1
ATOM 729 C C . THR A 1 95 ? -8.984 0.843 -11.116 1.00 93.56 95 THR A C 1
ATOM 731 O O . THR A 1 95 ? -10.139 1.261 -11.180 1.00 93.56 95 THR A O 1
ATOM 734 N N . ILE A 1 96 ? -7.930 1.644 -11.002 1.00 92.19 96 ILE A N 1
ATOM 735 C CA . ILE A 1 96 ? -7.983 3.099 -10.837 1.00 92.19 96 ILE A CA 1
ATOM 736 C C . ILE A 1 96 ? -7.787 3.785 -12.191 1.00 92.19 96 ILE A C 1
ATOM 738 O O . ILE A 1 96 ? -8.693 4.452 -12.685 1.00 92.19 96 ILE A O 1
ATOM 742 N N . ARG A 1 97 ? -6.599 3.636 -12.792 1.00 94.19 97 ARG A N 1
ATOM 743 C CA . ARG A 1 97 ? -6.229 4.192 -14.107 1.00 94.19 97 ARG A CA 1
ATOM 744 C C . ARG A 1 97 ? -4.916 3.583 -14.595 1.00 94.19 97 ARG A C 1
ATOM 746 O O . ARG A 1 97 ? -4.112 3.176 -13.770 1.00 94.19 97 ARG A O 1
ATOM 753 N N . ALA A 1 98 ? -4.702 3.542 -15.909 1.00 96.00 98 ALA A N 1
ATOM 754 C CA . ALA A 1 98 ? -3.509 2.961 -16.528 1.00 96.00 98 ALA A CA 1
ATOM 755 C C . ALA A 1 98 ? -2.459 4.019 -16.903 1.00 96.00 98 ALA A C 1
ATOM 757 O O . ALA A 1 98 ? -2.797 5.171 -17.189 1.00 96.00 98 ALA A O 1
ATOM 758 N N . TRP A 1 99 ? -1.196 3.599 -17.003 1.00 96.25 99 TRP A N 1
ATOM 759 C CA . TRP A 1 99 ? -0.196 4.335 -17.777 1.00 96.25 99 TRP A CA 1
ATOM 760 C C . TRP A 1 99 ? -0.610 4.413 -19.257 1.00 96.25 99 TRP A C 1
ATOM 762 O O . TRP A 1 99 ? -1.101 3.428 -19.809 1.00 96.25 99 TRP A O 1
ATOM 772 N N . PRO A 1 100 ? -0.365 5.541 -19.950 1.00 94.38 100 PRO A N 1
ATOM 773 C CA . PRO A 1 100 ? -0.691 5.678 -21.374 1.00 94.38 100 PRO A CA 1
ATOM 774 C C . PRO A 1 100 ? 0.277 4.918 -22.301 1.00 94.38 100 PRO A C 1
ATOM 776 O O . PRO A 1 100 ? 0.087 4.905 -23.515 1.00 94.38 100 PRO A O 1
ATOM 779 N N . ARG A 1 101 ? 1.343 4.329 -21.748 1.00 94.25 101 ARG A N 1
ATOM 780 C CA . ARG A 1 101 ? 2.404 3.596 -22.451 1.00 94.25 101 ARG A CA 1
ATOM 781 C C . ARG A 1 101 ? 2.790 2.354 -21.655 1.00 94.25 101 ARG A C 1
ATOM 783 O O . ARG A 1 101 ? 2.567 2.310 -20.450 1.00 94.25 101 ARG A O 1
ATOM 790 N N . THR A 1 102 ? 3.394 1.380 -22.331 1.00 95.94 102 THR A N 1
ATOM 791 C CA . THR A 1 102 ? 3.800 0.107 -21.721 1.00 95.94 102 THR A CA 1
ATOM 792 C C . THR A 1 102 ? 5.290 0.010 -21.405 1.00 95.94 102 THR A C 1
ATOM 794 O O . THR A 1 102 ? 5.669 -0.781 -20.553 1.00 95.94 102 THR A O 1
ATOM 797 N N . ASP A 1 103 ? 6.135 0.821 -22.040 1.00 96.56 103 ASP A N 1
ATOM 798 C CA . ASP A 1 103 ? 7.569 0.870 -21.745 1.00 96.56 103 ASP A CA 1
ATOM 799 C C . ASP A 1 103 ? 7.844 1.856 -20.606 1.00 96.56 103 ASP A C 1
ATOM 801 O O . ASP A 1 103 ? 7.900 3.066 -20.815 1.00 96.56 103 ASP A O 1
ATOM 805 N N . LEU A 1 104 ? 7.946 1.362 -19.381 1.00 97.19 104 LEU A N 1
ATOM 806 C CA . LEU A 1 104 ? 8.107 2.174 -18.181 1.00 97.19 104 LEU A CA 1
ATOM 807 C C . LEU A 1 104 ? 9.549 2.122 -17.674 1.00 97.19 104 LEU A C 1
ATOM 809 O O . LEU A 1 104 ? 10.289 1.151 -17.843 1.00 97.19 104 LEU A O 1
ATOM 813 N N . THR A 1 105 ? 9.964 3.195 -17.021 1.00 95.62 105 THR A N 1
ATOM 814 C CA . THR A 1 105 ? 11.278 3.332 -16.401 1.00 95.62 105 THR A CA 1
ATOM 815 C C . THR A 1 105 ? 11.141 3.476 -14.898 1.00 95.62 105 THR A C 1
ATOM 817 O O . THR A 1 105 ? 10.209 4.106 -14.405 1.00 95.62 105 THR A O 1
ATOM 820 N N . TYR A 1 106 ? 12.093 2.919 -14.157 1.00 95.19 106 TYR A N 1
ATOM 821 C CA . TYR A 1 106 ? 12.153 3.112 -12.714 1.00 95.19 106 TYR A CA 1
ATOM 822 C C . TYR A 1 106 ? 13.574 3.404 -12.248 1.00 95.19 106 TYR A C 1
ATOM 824 O O . TYR A 1 106 ? 14.547 3.078 -12.929 1.00 95.19 106 TYR A O 1
ATOM 832 N N . GLY A 1 107 ? 13.697 4.021 -11.078 1.00 91.06 107 GLY A N 1
ATOM 833 C CA . GLY A 1 107 ? 14.983 4.347 -10.464 1.00 91.06 107 GLY A CA 1
ATOM 834 C C . GLY A 1 107 ? 14.885 4.369 -8.947 1.00 91.06 107 GLY A C 1
ATOM 835 O O . GLY A 1 107 ? 13.793 4.460 -8.392 1.00 91.06 107 GLY A O 1
ATOM 836 N N . PHE A 1 108 ? 16.027 4.297 -8.266 1.00 86.88 108 PHE A N 1
ATOM 837 C CA . PHE A 1 108 ? 16.079 4.400 -6.808 1.00 86.88 108 PHE A CA 1
ATOM 838 C C . PHE A 1 108 ? 16.516 5.789 -6.381 1.00 86.88 108 PHE A C 1
ATOM 840 O O . PHE A 1 108 ? 17.637 6.205 -6.670 1.00 86.88 108 PHE A O 1
ATOM 847 N N . MET A 1 109 ? 15.669 6.465 -5.612 1.00 80.31 109 MET A N 1
ATOM 848 C CA . MET A 1 109 ? 16.062 7.668 -4.888 1.00 80.31 109 MET A CA 1
ATOM 849 C C . MET A 1 109 ? 16.986 7.330 -3.711 1.00 80.31 109 MET A C 1
ATOM 851 O O . MET A 1 109 ? 17.960 8.037 -3.445 1.00 80.31 109 MET A O 1
ATOM 855 N N . ARG A 1 110 ? 16.650 6.269 -2.973 1.00 78.25 110 ARG A N 1
ATOM 856 C CA . ARG A 1 110 ? 17.355 5.833 -1.764 1.00 78.25 110 ARG A CA 1
ATOM 857 C C . ARG A 1 110 ? 17.163 4.335 -1.570 1.00 78.25 110 ARG A C 1
ATOM 859 O O . ARG A 1 110 ? 16.112 3.820 -1.924 1.00 78.25 110 ARG A O 1
ATOM 866 N N . HIS A 1 111 ? 18.138 3.678 -0.948 1.00 83.75 111 HIS A N 1
ATOM 867 C CA . HIS A 1 111 ? 18.035 2.305 -0.447 1.00 83.75 111 HIS A CA 1
ATOM 868 C C . HIS A 1 111 ? 17.957 2.284 1.085 1.00 83.75 111 HIS A C 1
ATOM 870 O O . HIS A 1 111 ? 18.483 3.181 1.755 1.00 83.75 111 HIS A O 1
ATOM 876 N N . THR A 1 112 ? 17.334 1.240 1.629 1.00 86.12 112 THR A N 1
ATOM 877 C CA . THR A 1 112 ? 17.435 0.889 3.053 1.00 86.12 112 THR A CA 1
ATOM 878 C C . THR A 1 112 ? 18.873 0.519 3.436 1.00 86.12 112 THR A C 1
ATOM 880 O O . THR A 1 112 ? 19.655 0.081 2.590 1.00 86.12 112 THR A O 1
ATOM 883 N N . SER A 1 113 ? 19.233 0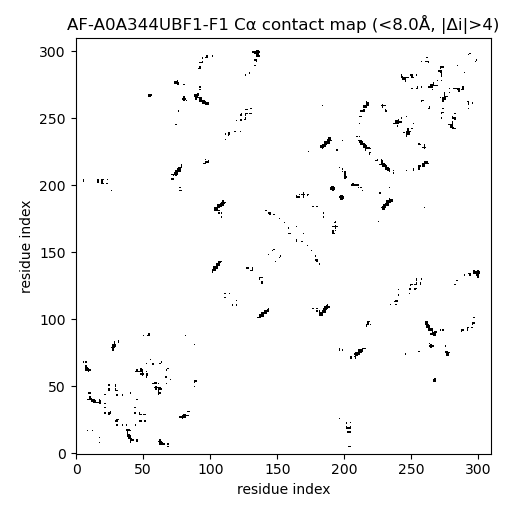.691 4.712 1.00 90.12 113 SER A N 1
ATOM 884 C CA . SER A 1 113 ? 20.493 0.177 5.273 1.00 90.12 113 SER A CA 1
ATOM 885 C C . SER A 1 113 ? 20.414 -1.271 5.763 1.00 90.12 113 SER A C 1
ATOM 887 O O . SER A 1 113 ? 21.456 -1.846 6.072 1.00 90.12 113 SER A O 1
ATOM 889 N N . ASP A 1 114 ? 19.218 -1.860 5.837 1.00 92.06 114 ASP A N 1
ATOM 890 C CA . ASP A 1 114 ? 19.022 -3.224 6.354 1.00 92.06 114 ASP A CA 1
ATOM 891 C C . ASP A 1 114 ? 19.457 -4.307 5.355 1.00 92.06 114 ASP A C 1
ATOM 893 O O . ASP A 1 114 ? 19.747 -5.446 5.723 1.00 92.06 114 ASP A O 1
ATOM 897 N N . LEU A 1 115 ? 19.519 -3.940 4.074 1.00 94.12 115 LEU A N 1
ATOM 898 C CA . LEU A 1 115 ? 19.929 -4.784 2.960 1.00 94.12 115 LEU A CA 1
ATOM 899 C C . LEU A 1 115 ? 21.043 -4.092 2.178 1.00 94.12 115 LEU A C 1
ATOM 901 O O . LEU A 1 115 ? 21.111 -2.865 2.102 1.00 94.12 115 LEU A O 1
ATOM 905 N N . THR A 1 116 ? 21.897 -4.875 1.517 1.00 95.88 116 THR A N 1
ATOM 906 C CA . THR A 1 116 ? 22.813 -4.286 0.531 1.00 95.88 116 THR A CA 1
ATOM 907 C C . THR A 1 116 ? 22.011 -3.663 -0.622 1.00 95.88 116 THR A C 1
ATOM 909 O O . THR A 1 116 ? 20.951 -4.190 -0.984 1.00 95.88 116 THR A O 1
ATOM 912 N N . PRO A 1 117 ? 22.515 -2.601 -1.282 1.00 91.25 117 PRO A N 1
ATOM 913 C CA . PRO A 1 117 ? 21.833 -2.009 -2.434 1.00 91.25 117 PRO A CA 1
ATOM 914 C C . PRO A 1 117 ? 21.503 -3.029 -3.530 1.00 91.25 117 PRO A C 1
ATOM 916 O O . PRO A 1 117 ? 20.443 -2.949 -4.146 1.00 91.25 117 PRO A O 1
ATOM 919 N N . ALA A 1 118 ? 22.365 -4.032 -3.736 1.00 94.62 118 ALA A N 1
ATOM 920 C CA . ALA A 1 118 ? 22.126 -5.121 -4.681 1.00 94.62 118 ALA A CA 1
ATOM 921 C C . ALA A 1 118 ? 20.948 -6.020 -4.265 1.00 94.62 118 ALA A C 1
ATOM 923 O O . ALA A 1 118 ? 20.118 -6.361 -5.103 1.00 94.62 118 ALA A O 1
ATOM 924 N N . GLN A 1 119 ? 20.837 -6.375 -2.980 1.00 97.00 119 GLN A N 1
ATOM 925 C CA . GLN A 1 119 ? 19.720 -7.177 -2.466 1.00 97.00 119 GLN A CA 1
ATOM 926 C C . GLN A 1 119 ? 18.385 -6.437 -2.564 1.00 97.00 119 GLN A C 1
ATOM 928 O O . GLN A 1 119 ? 17.402 -7.032 -3.004 1.00 97.00 119 GLN A O 1
ATOM 933 N N . ALA A 1 120 ? 18.350 -5.157 -2.185 1.00 95.38 120 ALA A N 1
ATOM 934 C CA . ALA A 1 120 ? 17.142 -4.342 -2.286 1.00 95.38 120 ALA A CA 1
ATOM 935 C C . ALA A 1 120 ? 16.739 -4.115 -3.753 1.00 95.38 120 ALA A C 1
ATOM 937 O O . ALA A 1 120 ? 15.584 -4.325 -4.121 1.00 95.38 120 ALA A O 1
ATOM 938 N N . SER A 1 121 ? 17.705 -3.776 -4.616 1.00 95.69 121 SER A N 1
ATOM 939 C CA . SER A 1 121 ? 17.443 -3.573 -6.047 1.00 95.69 121 SER A CA 1
ATOM 940 C C . SER A 1 121 ? 16.976 -4.855 -6.733 1.00 95.69 121 SER A C 1
ATOM 942 O O . SER A 1 121 ? 16.081 -4.801 -7.568 1.00 95.69 121 SER A O 1
ATOM 944 N N . SER A 1 122 ? 17.545 -6.007 -6.365 1.00 97.12 122 SER A N 1
ATOM 945 C CA . SER A 1 122 ? 17.134 -7.309 -6.895 1.00 97.12 122 SER A CA 1
ATOM 946 C C . SER A 1 122 ? 15.710 -7.680 -6.476 1.00 97.12 122 SER A C 1
ATOM 948 O O . SER A 1 122 ? 14.943 -8.144 -7.315 1.00 97.12 122 SER A O 1
ATOM 950 N N . ALA A 1 123 ? 15.324 -7.439 -5.218 1.00 97.31 123 ALA A N 1
ATOM 951 C CA . ALA A 1 123 ? 13.965 -7.714 -4.743 1.00 97.31 123 ALA A CA 1
ATOM 952 C C . ALA A 1 123 ? 12.911 -6.873 -5.483 1.00 97.31 123 ALA A C 1
ATOM 954 O O . ALA A 1 123 ? 11.914 -7.406 -5.960 1.00 97.31 123 ALA A O 1
ATOM 955 N N . VAL A 1 124 ? 13.167 -5.572 -5.649 1.00 97.88 124 VAL A N 1
ATOM 956 C CA . VAL A 1 124 ? 12.267 -4.666 -6.382 1.00 97.88 124 VAL A CA 1
ATOM 957 C C . VAL A 1 124 ? 12.243 -4.986 -7.883 1.00 97.88 124 VAL A C 1
ATOM 959 O O . VAL A 1 124 ? 11.180 -4.968 -8.494 1.00 97.88 124 VAL A O 1
ATOM 962 N N . ALA A 1 125 ? 13.384 -5.333 -8.489 1.00 98.06 125 ALA A N 1
ATOM 963 C CA . ALA A 1 125 ? 13.429 -5.751 -9.893 1.00 98.06 125 ALA A CA 1
ATOM 964 C C . ALA A 1 125 ? 12.623 -7.038 -10.141 1.00 98.06 125 ALA A C 1
ATOM 966 O O . ALA A 1 125 ? 11.924 -7.137 -11.147 1.00 98.06 125 ALA A O 1
ATOM 967 N N . GLN A 1 126 ? 12.685 -8.005 -9.219 1.00 98.06 126 GLN A N 1
ATOM 968 C CA . GLN A 1 126 ? 11.854 -9.211 -9.280 1.00 98.06 126 GLN A CA 1
ATOM 969 C C . GLN A 1 126 ? 10.365 -8.874 -9.161 1.00 98.06 126 GLN A C 1
ATOM 971 O O . GLN A 1 126 ? 9.572 -9.404 -9.929 1.00 98.06 126 GLN A O 1
ATOM 976 N N . ALA A 1 127 ? 9.995 -7.932 -8.291 1.00 98.12 127 ALA A N 1
ATOM 977 C CA . ALA A 1 127 ? 8.613 -7.481 -8.178 1.00 98.12 127 ALA A CA 1
ATOM 978 C C . ALA A 1 127 ? 8.084 -6.844 -9.480 1.00 98.12 127 ALA A C 1
ATOM 980 O O . ALA A 1 127 ? 6.973 -7.153 -9.909 1.00 98.12 127 ALA A O 1
ATOM 981 N N . PHE A 1 128 ? 8.887 -6.020 -10.167 1.00 98.50 128 PHE A N 1
ATOM 982 C CA . PHE A 1 128 ? 8.542 -5.533 -11.511 1.00 98.50 128 PHE A CA 1
ATOM 983 C C . PHE A 1 128 ? 8.411 -6.675 -12.527 1.00 98.50 128 PHE A C 1
ATOM 985 O O . PHE A 1 128 ? 7.488 -6.672 -13.344 1.00 98.50 128 PHE A O 1
ATOM 992 N N . ALA A 1 129 ? 9.305 -7.666 -12.470 1.00 97.75 129 ALA A N 1
ATOM 993 C CA . ALA A 1 129 ? 9.262 -8.826 -13.357 1.00 97.75 129 ALA A CA 1
ATOM 994 C C . ALA A 1 129 ? 7.981 -9.657 -13.169 1.00 97.75 129 ALA A C 1
ATOM 996 O O . ALA A 1 129 ? 7.417 -10.121 -14.158 1.00 97.75 129 ALA A O 1
ATOM 997 N N . THR A 1 130 ? 7.486 -9.789 -11.934 1.00 97.81 130 THR A N 1
ATOM 998 C CA . THR A 1 130 ? 6.214 -10.460 -11.622 1.00 97.81 130 THR A CA 1
ATOM 999 C C . THR A 1 130 ? 5.042 -9.840 -12.391 1.00 97.81 130 THR A C 1
ATOM 1001 O O . THR A 1 130 ? 4.258 -10.562 -13.005 1.00 97.81 130 THR A O 1
ATOM 1004 N N . TRP A 1 131 ? 4.950 -8.508 -12.436 1.00 98.31 131 TRP A N 1
ATOM 1005 C CA . TRP A 1 131 ? 3.905 -7.811 -13.195 1.00 98.31 131 TRP A CA 1
ATOM 1006 C C . TRP A 1 131 ? 4.144 -7.836 -14.712 1.00 98.31 131 TRP A C 1
ATOM 1008 O O . TRP A 1 131 ? 3.198 -8.007 -15.486 1.00 98.31 131 TRP A O 1
ATOM 1018 N N . ALA A 1 132 ? 5.399 -7.710 -15.154 1.00 97.81 132 ALA A N 1
ATOM 1019 C CA . ALA A 1 132 ? 5.760 -7.799 -16.572 1.00 97.81 132 ALA A CA 1
ATOM 1020 C C . ALA A 1 132 ? 5.441 -9.177 -17.172 1.00 97.81 132 ALA A C 1
ATOM 1022 O O . ALA A 1 132 ? 5.064 -9.275 -18.333 1.00 97.81 132 ALA A O 1
ATOM 1023 N N . ALA A 1 133 ? 5.535 -10.251 -16.383 1.00 97.44 133 ALA A N 1
ATOM 1024 C CA . ALA A 1 133 ? 5.266 -11.610 -16.851 1.00 97.44 133 ALA A CA 1
ATOM 1025 C C . ALA A 1 133 ? 3.814 -11.831 -17.317 1.00 97.44 133 ALA A C 1
ATOM 1027 O O . ALA A 1 133 ? 3.558 -12.743 -18.101 1.00 97.44 133 ALA A O 1
ATOM 1028 N N . VAL A 1 134 ? 2.864 -11.013 -16.847 1.00 97.81 134 VAL A N 1
ATOM 1029 C CA . VAL A 1 134 ? 1.426 -11.175 -17.132 1.00 97.81 134 VAL A CA 1
ATOM 1030 C C . VAL A 1 134 ? 0.814 -10.005 -17.907 1.00 97.81 134 VAL A C 1
ATOM 1032 O O . VAL A 1 134 ? -0.384 -10.029 -18.197 1.00 97.81 134 VAL A O 1
ATOM 1035 N N . THR A 1 135 ? 1.620 -9.011 -18.286 1.00 97.75 135 THR A N 1
ATOM 1036 C CA . THR A 1 135 ? 1.204 -7.795 -19.007 1.00 97.75 135 THR A CA 1
ATOM 1037 C C . THR A 1 135 ? 2.143 -7.511 -20.186 1.00 97.75 135 THR A C 1
ATOM 1039 O O . THR A 1 135 ? 3.218 -8.096 -20.270 1.00 97.75 135 THR A O 1
ATOM 1042 N N . PRO A 1 136 ? 1.797 -6.611 -21.122 1.00 97.62 136 PRO A N 1
ATOM 1043 C CA . PRO A 1 136 ? 2.746 -6.127 -22.128 1.00 97.62 136 PRO A CA 1
ATOM 1044 C C . PRO A 1 136 ? 3.706 -5.047 -21.593 1.00 97.62 136 PRO A C 1
ATOM 1046 O O . PRO A 1 136 ? 4.388 -4.402 -22.390 1.00 97.62 136 PRO A O 1
ATOM 1049 N N . LEU A 1 137 ? 3.719 -4.782 -20.281 1.00 97.50 137 LEU A N 1
ATOM 1050 C CA . LEU A 1 137 ? 4.576 -3.762 -19.682 1.00 97.50 137 LEU A CA 1
ATOM 1051 C C . LEU A 1 137 ? 6.043 -4.209 -19.698 1.00 97.50 137 LEU A C 1
ATOM 1053 O O . LEU A 1 137 ? 6.363 -5.348 -19.360 1.00 97.50 137 LEU A O 1
ATOM 1057 N N . THR A 1 138 ? 6.944 -3.283 -20.012 1.00 97.38 138 THR A N 1
ATOM 1058 C CA . THR A 1 138 ? 8.389 -3.458 -19.844 1.00 97.38 138 THR A CA 1
ATOM 1059 C C . THR A 1 138 ? 8.905 -2.459 -18.823 1.00 97.38 138 THR A C 1
ATOM 1061 O O . THR A 1 138 ? 8.453 -1.319 -18.784 1.00 97.38 138 THR A O 1
ATOM 1064 N N . PHE A 1 139 ? 9.866 -2.875 -17.999 1.00 97.44 139 PHE A N 1
ATOM 1065 C CA . PHE A 1 139 ? 10.457 -2.020 -16.971 1.00 97.44 139 PHE A CA 1
ATOM 1066 C C . PHE A 1 139 ? 11.963 -1.915 -17.169 1.00 97.44 139 PHE A C 1
ATOM 1068 O O . PHE A 1 139 ? 12.682 -2.913 -17.088 1.00 97.44 139 PHE A O 1
ATOM 1075 N N . ARG A 1 140 ? 12.458 -0.697 -17.391 1.00 95.81 140 ARG A N 1
ATOM 1076 C CA . ARG A 1 140 ? 13.893 -0.422 -17.502 1.00 95.81 140 ARG A CA 1
ATOM 1077 C C . ARG A 1 140 ? 14.389 0.365 -16.295 1.00 95.81 140 ARG A C 1
ATOM 1079 O O . ARG A 1 140 ? 13.997 1.511 -16.087 1.00 95.81 140 ARG A O 1
ATOM 1086 N N . HIS A 1 141 ? 15.308 -0.233 -15.543 1.00 93.88 141 HIS A N 1
ATOM 1087 C CA . HIS A 1 141 ? 16.006 0.457 -14.463 1.00 93.88 141 HIS A CA 1
ATOM 1088 C C . HIS A 1 141 ? 16.965 1.511 -15.030 1.00 93.88 141 HIS A C 1
ATOM 1090 O O . HIS A 1 141 ? 17.820 1.187 -15.860 1.00 93.88 141 HIS A O 1
ATOM 1096 N N . LEU A 1 142 ? 16.852 2.754 -14.566 1.00 89.50 142 LEU A N 1
ATOM 1097 C CA . LEU A 1 142 ? 17.781 3.833 -14.881 1.00 89.50 142 LEU A CA 1
ATOM 1098 C C . LEU A 1 142 ? 18.616 4.201 -13.643 1.00 89.50 142 LEU A C 1
ATOM 1100 O O . LEU A 1 142 ? 18.065 4.325 -12.547 1.00 89.50 142 LEU A O 1
ATOM 1104 N N . PRO A 1 143 ? 19.942 4.394 -13.791 1.00 80.25 143 PRO A N 1
ATOM 1105 C CA . PRO A 1 143 ? 20.777 4.865 -12.694 1.00 80.25 143 PRO A CA 1
ATOM 1106 C C . PRO A 1 143 ? 20.421 6.315 -12.315 1.00 80.25 143 PRO A C 1
ATOM 1108 O O . PRO A 1 143 ? 19.889 7.056 -13.148 1.00 80.25 143 PRO A O 1
ATOM 1111 N N . PRO A 1 144 ? 20.759 6.764 -11.091 1.00 70.12 144 PRO A N 1
ATOM 1112 C CA . PRO A 1 144 ? 20.626 8.169 -10.719 1.00 70.12 144 PRO A CA 1
ATOM 1113 C C . PRO A 1 144 ? 21.395 9.074 -11.703 1.00 70.12 144 PRO A C 1
ATOM 1115 O O . PRO A 1 144 ? 22.474 8.691 -12.171 1.00 70.12 144 PRO A O 1
ATOM 1118 N N . PRO A 1 145 ? 20.904 10.292 -11.998 1.00 64.94 145 PRO A N 1
ATOM 1119 C CA . PRO A 1 145 ? 21.615 11.229 -12.863 1.00 64.94 145 PRO A CA 1
ATOM 1120 C C . PRO A 1 145 ? 23.007 11.552 -12.303 1.00 64.94 145 PRO A C 1
ATOM 1122 O O . PRO A 1 145 ? 23.155 11.764 -11.101 1.00 64.94 145 PRO A O 1
ATOM 1125 N N . LEU A 1 146 ? 24.014 11.710 -13.169 1.00 55.88 146 LEU A N 1
ATOM 1126 C CA . LEU A 1 146 ? 25.377 12.108 -12.770 1.00 55.88 146 LEU A CA 1
ATOM 1127 C C . LEU A 1 146 ? 25.414 13.435 -11.978 1.00 55.88 146 LEU A C 1
ATOM 1129 O O . LEU A 1 146 ? 26.279 13.627 -11.136 1.00 55.88 146 LEU A O 1
ATOM 1133 N N . ALA A 1 147 ? 24.452 14.342 -12.182 1.00 51.97 147 ALA A N 1
ATOM 1134 C CA . ALA A 1 147 ? 24.332 15.584 -11.406 1.00 51.97 147 ALA A CA 1
ATOM 1135 C C . ALA A 1 147 ? 23.843 15.373 -9.955 1.00 51.97 147 ALA A C 1
ATOM 1137 O O . ALA A 1 147 ? 24.003 16.255 -9.110 1.00 51.97 147 ALA A O 1
ATOM 1138 N N . ALA A 1 148 ? 23.257 14.213 -9.644 1.00 51.66 148 ALA A N 1
ATOM 1139 C CA . ALA A 1 148 ? 22.786 13.870 -8.306 1.00 51.66 148 ALA A CA 1
ATOM 1140 C C . ALA A 1 148 ? 23.884 13.245 -7.420 1.00 51.66 148 ALA A C 1
ATOM 1142 O O . ALA A 1 148 ? 23.680 13.082 -6.216 1.00 51.66 148 ALA A O 1
ATOM 1143 N N . SER A 1 149 ? 25.062 12.935 -7.978 1.00 55.66 149 SER A N 1
ATOM 1144 C CA . SER A 1 149 ? 26.087 12.112 -7.320 1.00 55.66 149 SER A CA 1
ATOM 1145 C C . SER A 1 149 ? 26.973 12.841 -6.296 1.00 55.66 149 SER A C 1
ATOM 1147 O O . SER A 1 149 ? 27.895 12.232 -5.764 1.00 55.66 149 SER A O 1
ATOM 1149 N N . GLY A 1 150 ? 26.722 14.121 -5.994 1.00 52.94 150 GLY A N 1
ATOM 1150 C CA . GLY A 1 150 ? 27.529 14.892 -5.033 1.00 52.94 150 GLY A CA 1
ATOM 1151 C C . GLY A 1 150 ? 26.709 15.766 -4.084 1.00 52.94 150 GLY A C 1
ATOM 1152 O O . GLY A 1 150 ? 26.513 15.424 -2.922 1.00 52.94 150 GLY A O 1
ATOM 1153 N N . ALA A 1 151 ? 26.209 16.906 -4.567 1.00 50.56 151 ALA A N 1
ATOM 1154 C CA . ALA A 1 151 ? 25.546 17.908 -3.721 1.00 50.56 151 ALA A CA 1
ATOM 1155 C C . ALA A 1 151 ? 24.088 17.554 -3.362 1.00 50.56 151 ALA A C 1
ATOM 1157 O O . ALA A 1 151 ? 23.626 17.838 -2.260 1.00 50.56 151 ALA A O 1
ATOM 1158 N N . VAL A 1 152 ? 23.376 16.889 -4.274 1.00 50.69 152 VAL A N 1
ATOM 1159 C CA . VAL A 1 152 ? 21.988 16.432 -4.083 1.00 50.69 152 VAL A CA 1
ATOM 1160 C C . VAL A 1 152 ? 21.918 15.292 -3.068 1.00 50.69 152 VAL A C 1
ATOM 1162 O O . VAL A 1 152 ? 21.080 15.317 -2.171 1.00 50.69 152 VAL A O 1
ATOM 1165 N N . HIS A 1 153 ? 22.844 14.333 -3.159 1.00 51.84 153 HIS A N 1
ATOM 1166 C CA . HIS A 1 153 ? 22.982 13.259 -2.178 1.00 51.84 153 HIS A CA 1
ATOM 1167 C C . HIS A 1 153 ? 23.375 13.802 -0.792 1.00 51.84 153 HIS A C 1
ATOM 1169 O O . HIS A 1 153 ? 22.826 13.366 0.216 1.00 51.84 153 HIS A O 1
ATOM 1175 N N . ALA A 1 154 ? 24.252 14.812 -0.732 1.00 49.66 154 ALA A N 1
ATOM 1176 C CA . ALA A 1 154 ? 24.623 15.484 0.516 1.00 49.66 154 ALA A CA 1
ATOM 1177 C C . ALA A 1 154 ? 23.457 16.268 1.153 1.00 49.66 154 ALA A C 1
ATOM 1179 O O . ALA A 1 154 ? 23.303 16.237 2.372 1.00 49.66 154 ALA A O 1
ATOM 1180 N N . LEU A 1 155 ? 22.600 16.919 0.355 1.00 50.53 155 LEU A N 1
ATOM 1181 C CA . LEU A 1 155 ? 21.409 17.617 0.855 1.00 50.53 155 LEU A CA 1
ATOM 1182 C C . LEU A 1 155 ? 20.323 16.630 1.319 1.00 50.53 155 LEU A C 1
ATOM 1184 O O . LEU A 1 155 ? 19.740 16.819 2.383 1.00 50.53 155 LEU A O 1
ATOM 1188 N N . ALA A 1 156 ? 20.117 15.532 0.584 1.00 46.69 156 ALA A N 1
ATOM 1189 C CA . ALA A 1 156 ? 19.240 14.433 0.997 1.00 46.69 156 ALA A CA 1
ATOM 1190 C C . ALA A 1 156 ? 19.733 13.736 2.287 1.00 46.69 156 ALA A C 1
ATOM 1192 O O . ALA A 1 156 ? 18.924 13.324 3.116 1.00 46.69 156 ALA A O 1
ATOM 1193 N N . LEU A 1 157 ? 21.054 13.653 2.503 1.00 46.28 157 LEU A N 1
ATOM 1194 C CA . LEU A 1 157 ? 21.661 13.179 3.755 1.00 46.28 157 LEU A CA 1
ATOM 1195 C C . LEU A 1 157 ? 21.571 14.206 4.897 1.00 46.28 157 LEU A C 1
ATOM 1197 O O . LEU A 1 157 ? 21.381 13.807 6.042 1.00 46.28 157 LEU A O 1
ATOM 1201 N N . ALA A 1 158 ? 21.665 15.511 4.631 1.00 47.59 158 ALA A N 1
ATOM 1202 C CA . ALA A 1 158 ? 21.507 16.547 5.661 1.00 47.59 158 ALA A CA 1
ATOM 1203 C C . ALA A 1 158 ? 20.083 16.564 6.253 1.00 47.59 158 ALA A C 1
ATOM 1205 O O . ALA A 1 158 ? 19.893 16.806 7.443 1.00 47.59 158 ALA A O 1
ATOM 1206 N N . VAL A 1 159 ? 19.093 16.207 5.437 1.00 47.81 159 VAL A N 1
ATOM 1207 C CA . VAL A 1 159 ? 17.691 16.017 5.833 1.00 47.81 159 VAL A CA 1
ATOM 1208 C C . VAL A 1 159 ? 17.493 14.782 6.751 1.00 47.81 159 VAL A C 1
ATOM 1210 O O . VAL A 1 159 ? 16.494 14.688 7.460 1.00 47.81 159 VAL A O 1
ATOM 1213 N N . ARG A 1 160 ? 18.466 13.856 6.824 1.00 46.88 160 ARG A N 1
ATOM 1214 C CA . ARG A 1 160 ? 18.390 12.580 7.573 1.00 46.88 160 ARG A CA 1
ATOM 1215 C C . ARG A 1 160 ? 18.570 12.698 9.094 1.00 46.88 160 ARG A C 1
ATOM 1217 O O . ARG A 1 160 ? 18.080 11.832 9.812 1.00 46.88 160 ARG A O 1
ATOM 1224 N N . PHE A 1 161 ? 19.277 13.714 9.597 1.00 44.94 161 PHE A N 1
ATOM 1225 C CA . PHE A 1 161 ? 19.709 13.776 11.010 1.00 44.94 161 PHE A CA 1
ATOM 1226 C C . PHE A 1 161 ? 19.297 15.055 11.756 1.00 44.94 161 PHE A C 1
ATOM 1228 O O . PHE A 1 161 ? 19.685 15.251 12.907 1.00 44.94 161 PHE A O 1
ATOM 1235 N N . GLY A 1 162 ? 18.500 15.927 11.133 1.00 42.16 162 GLY A N 1
ATOM 1236 C CA . GLY A 1 162 ? 17.923 17.081 11.817 1.00 42.16 162 GLY A CA 1
ATOM 1237 C C . GLY A 1 162 ? 16.807 16.650 12.783 1.00 42.16 162 GLY A C 1
ATOM 1238 O O . GLY A 1 162 ? 15.971 15.828 12.406 1.00 42.16 162 GLY A O 1
ATOM 1239 N N . PRO A 1 163 ? 16.729 17.199 14.010 1.00 41.41 163 PRO A N 1
ATOM 1240 C CA . PRO A 1 163 ? 15.723 16.813 15.007 1.00 41.41 163 PRO A CA 1
ATOM 1241 C C . PRO A 1 163 ? 14.267 17.137 14.611 1.00 41.41 163 PRO A C 1
ATOM 1243 O O . PRO A 1 163 ? 13.342 16.739 15.314 1.00 41.41 163 PRO A O 1
ATOM 1246 N N . ALA A 1 164 ? 14.041 17.792 13.471 1.00 49.78 164 ALA A N 1
ATOM 1247 C CA . ALA A 1 164 ? 12.726 18.015 12.888 1.00 49.78 164 ALA A CA 1
ATOM 1248 C C . ALA A 1 164 ? 12.814 17.852 11.364 1.00 49.78 164 ALA A C 1
ATOM 1250 O O . ALA A 1 164 ? 13.303 18.743 10.675 1.00 49.78 164 ALA A O 1
ATOM 1251 N N . PHE A 1 165 ? 12.364 16.702 10.850 1.00 52.88 165 PHE A N 1
ATOM 1252 C CA . PHE A 1 165 ? 12.005 16.600 9.439 1.00 52.88 165 PHE A CA 1
ATOM 1253 C C . PHE A 1 165 ? 10.692 17.358 9.273 1.00 52.88 165 PHE A C 1
ATOM 1255 O O . PHE A 1 165 ? 9.696 16.965 9.878 1.00 52.88 165 PHE A O 1
ATOM 1262 N N . ASP A 1 166 ? 10.714 18.472 8.545 1.00 57.31 166 ASP A N 1
ATOM 1263 C CA . ASP A 1 166 ? 9.549 19.339 8.366 1.00 57.31 166 ASP A CA 1
ATOM 1264 C C . ASP A 1 166 ? 9.075 19.389 6.903 1.00 57.31 166 ASP A C 1
ATOM 1266 O O . ASP A 1 166 ? 9.733 18.919 5.968 1.00 57.31 166 ASP A O 1
ATOM 1270 N N . ARG A 1 167 ? 7.910 20.009 6.688 1.00 56.78 167 ARG A N 1
ATOM 1271 C CA . ARG A 1 167 ? 7.293 20.169 5.359 1.00 56.78 167 ARG A CA 1
ATOM 1272 C C . ARG A 1 167 ? 8.177 20.902 4.342 1.00 56.78 167 ARG A C 1
ATOM 1274 O O . ARG A 1 167 ? 7.947 20.776 3.139 1.00 56.78 167 ARG A O 1
ATOM 1281 N N . THR A 1 168 ? 9.158 21.684 4.781 1.00 57.94 168 THR A N 1
ATOM 1282 C CA . THR A 1 168 ? 10.086 22.403 3.899 1.00 57.94 168 THR A CA 1
ATOM 1283 C C . THR A 1 168 ? 11.129 21.446 3.335 1.00 57.94 168 THR A C 1
ATOM 1285 O O . THR A 1 168 ? 11.384 21.449 2.130 1.00 57.94 168 THR A O 1
ATOM 1288 N N . GLN A 1 169 ? 11.673 20.569 4.180 1.00 59.47 169 GLN A N 1
ATOM 1289 C CA . GLN A 1 169 ? 12.600 19.516 3.761 1.00 59.47 169 GLN A CA 1
ATOM 1290 C C . GLN A 1 169 ? 11.914 18.486 2.852 1.00 59.47 169 GLN A C 1
ATOM 1292 O O . GLN A 1 169 ? 12.470 18.110 1.821 1.00 59.47 169 GLN A O 1
ATOM 1297 N N . ALA A 1 170 ? 10.664 18.134 3.159 1.00 58.66 170 ALA A N 1
ATOM 1298 C CA . ALA A 1 170 ? 9.792 17.305 2.324 1.00 58.66 170 ALA A CA 1
ATOM 1299 C C . ALA A 1 170 ? 9.660 17.845 0.878 1.00 58.66 170 ALA A C 1
ATOM 1301 O O . ALA A 1 170 ? 9.798 17.108 -0.099 1.00 58.66 170 ALA A O 1
ATOM 1302 N N . ARG A 1 171 ? 9.468 19.165 0.728 1.00 62.44 171 ARG A N 1
ATOM 1303 C CA . ARG A 1 171 ? 9.394 19.838 -0.584 1.00 62.44 171 ARG A CA 1
ATOM 1304 C C . ARG A 1 171 ? 10.728 19.848 -1.325 1.00 62.44 171 ARG A C 1
ATOM 1306 O O . ARG A 1 171 ? 10.742 19.733 -2.548 1.00 62.44 171 ARG A O 1
ATOM 1313 N N . ALA A 1 172 ? 11.842 19.985 -0.608 1.00 61.66 172 ALA A N 1
ATOM 1314 C CA . ALA A 1 172 ? 13.169 19.913 -1.212 1.00 61.66 172 ALA A CA 1
ATOM 1315 C C . ALA A 1 172 ? 13.443 18.512 -1.777 1.00 61.66 172 ALA A C 1
ATOM 1317 O O . ALA A 1 172 ? 13.915 18.399 -2.905 1.00 61.66 172 ALA A O 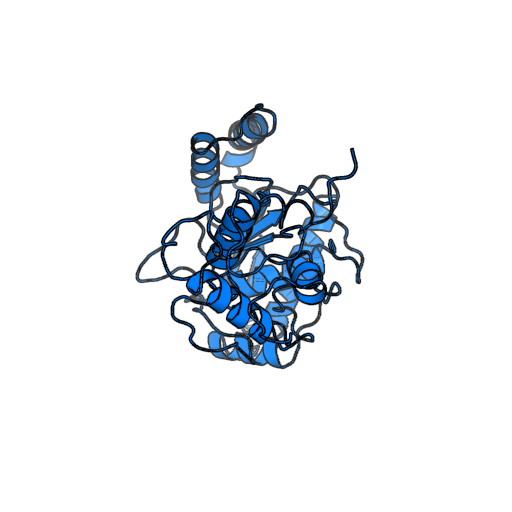1
ATOM 1318 N N . VAL A 1 173 ? 13.068 17.453 -1.049 1.00 60.19 173 VAL A N 1
ATOM 1319 C CA . VAL A 1 173 ? 13.143 16.068 -1.544 1.00 60.19 173 VAL A CA 1
ATOM 1320 C C . VAL A 1 173 ? 12.328 15.913 -2.831 1.00 60.19 173 VAL A C 1
ATOM 1322 O O . VAL A 1 173 ? 12.889 15.485 -3.834 1.00 60.19 173 VAL A O 1
ATOM 1325 N N . GLN A 1 174 ? 11.075 16.380 -2.872 1.00 60.41 174 GLN A N 1
ATOM 1326 C CA . GLN A 1 174 ? 10.254 16.355 -4.097 1.00 60.41 174 GLN A CA 1
ATOM 1327 C C . GLN A 1 174 ? 10.829 17.165 -5.271 1.00 60.41 174 GLN A C 1
ATOM 1329 O O . GLN A 1 174 ? 10.592 16.853 -6.437 1.00 60.41 174 GLN A O 1
ATOM 1334 N N . ALA A 1 175 ? 11.566 18.244 -5.008 1.00 63.97 175 ALA A N 1
ATOM 1335 C CA . ALA A 1 175 ? 12.250 18.970 -6.075 1.00 63.97 175 ALA A CA 1
ATOM 1336 C C . ALA A 1 175 ? 13.424 18.152 -6.642 1.00 63.97 175 ALA A C 1
ATOM 1338 O O . ALA A 1 175 ? 13.676 18.179 -7.847 1.00 63.97 175 ALA A O 1
ATOM 1339 N N . LEU A 1 176 ? 14.116 17.399 -5.783 1.00 60.84 176 LEU A N 1
ATOM 1340 C CA . LEU A 1 176 ? 15.231 16.532 -6.160 1.00 60.84 176 LEU A CA 1
ATOM 1341 C C . LEU A 1 176 ? 14.767 15.255 -6.876 1.00 60.84 176 LEU A C 1
ATOM 1343 O O . LEU A 1 176 ? 15.451 14.816 -7.801 1.00 60.84 176 LEU A O 1
ATOM 1347 N N . THR A 1 177 ? 13.606 14.688 -6.525 1.00 61.44 177 THR A N 1
ATOM 1348 C CA . THR A 1 177 ? 13.035 13.513 -7.216 1.00 61.44 177 THR A CA 1
ATOM 1349 C C . THR A 1 177 ? 12.789 13.782 -8.699 1.00 61.44 177 THR A C 1
ATOM 1351 O O . THR A 1 177 ? 13.107 12.943 -9.541 1.00 61.44 177 THR A O 1
ATOM 1354 N N . ARG A 1 178 ? 12.366 15.002 -9.060 1.00 65.44 178 ARG A N 1
ATOM 1355 C CA . ARG A 1 178 ? 12.177 15.425 -10.463 1.00 65.44 178 ARG A CA 1
ATOM 1356 C C . ARG A 1 178 ? 13.449 15.364 -11.317 1.00 65.44 178 ARG A C 1
ATOM 1358 O O . ARG A 1 178 ? 13.351 15.359 -12.544 1.00 65.44 178 ARG A O 1
ATOM 1365 N N . LEU A 1 179 ? 14.637 15.313 -10.707 1.00 66.94 179 LEU A N 1
ATOM 1366 C CA . LEU A 1 179 ? 15.896 15.163 -11.442 1.00 66.94 179 LEU A CA 1
ATOM 1367 C C . LEU A 1 179 ? 16.084 13.751 -12.002 1.00 66.94 179 LEU A C 1
ATOM 1369 O O . LEU A 1 179 ? 16.771 13.608 -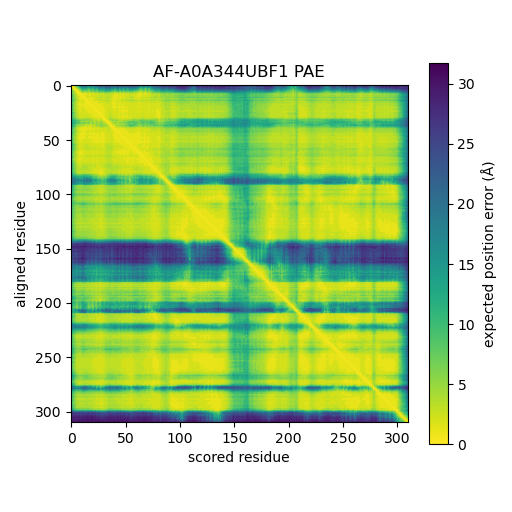13.010 1.00 66.94 179 LEU A O 1
ATOM 1373 N N . TYR A 1 180 ? 15.473 12.732 -11.388 1.00 67.69 180 TYR A N 1
ATOM 1374 C CA . TYR A 1 180 ? 15.647 11.336 -11.792 1.00 67.69 180 TYR A CA 1
ATOM 1375 C C . TYR A 1 180 ? 15.025 11.024 -13.159 1.00 67.69 180 TYR A C 1
ATOM 1377 O O . TYR A 1 180 ? 15.521 10.129 -13.835 1.00 67.69 180 TYR A O 1
ATOM 1385 N N . ARG A 1 181 ? 14.005 11.785 -13.594 1.00 77.94 181 ARG A N 1
ATOM 1386 C CA . ARG A 1 181 ? 13.309 11.615 -14.890 1.00 77.94 181 ARG A CA 1
ATOM 1387 C C . ARG A 1 181 ? 12.987 10.143 -15.215 1.00 77.94 181 ARG A C 1
ATOM 1389 O O . ARG A 1 181 ? 13.241 9.685 -16.326 1.00 77.94 181 ARG A O 1
ATOM 1396 N N . VAL A 1 182 ? 12.448 9.431 -14.231 1.00 88.06 182 VAL A N 1
ATOM 1397 C CA . VAL A 1 182 ? 11.893 8.075 -14.365 1.00 88.06 182 VAL A CA 1
ATOM 1398 C C . VAL A 1 182 ? 10.374 8.136 -14.239 1.00 88.06 182 VAL A C 1
ATOM 1400 O O . VAL A 1 182 ? 9.856 9.114 -13.701 1.00 88.06 182 VAL A O 1
ATOM 1403 N N . ASP A 1 183 ? 9.675 7.110 -14.723 1.00 92.94 183 ASP A N 1
ATOM 1404 C CA . ASP A 1 183 ? 8.218 7.003 -14.569 1.00 92.94 183 ASP A CA 1
ATOM 1405 C C . ASP A 1 183 ? 7.836 6.607 -13.134 1.00 92.94 183 ASP A C 1
ATOM 1407 O O . ASP A 1 183 ? 6.871 7.129 -12.593 1.00 92.94 183 ASP A O 1
ATOM 1411 N N . ILE A 1 184 ? 8.605 5.704 -12.516 1.00 94.44 184 ILE A N 1
ATOM 1412 C CA . ILE A 1 184 ? 8.369 5.204 -11.155 1.00 94.44 184 ILE A CA 1
ATOM 1413 C C . ILE A 1 184 ? 9.627 5.416 -10.312 1.00 94.44 184 ILE A C 1
ATOM 1415 O O . ILE A 1 184 ? 10.648 4.744 -10.513 1.00 94.44 184 ILE A O 1
ATOM 1419 N N . LEU A 1 185 ? 9.585 6.336 -9.349 1.00 90.94 185 LEU A N 1
ATOM 1420 C CA . LEU A 1 185 ? 10.683 6.505 -8.407 1.00 90.94 185 LEU A CA 1
ATOM 1421 C C . LEU A 1 185 ? 10.461 5.649 -7.159 1.00 90.94 185 LEU A C 1
ATOM 1423 O O . LEU A 1 185 ? 9.422 5.715 -6.510 1.00 90.94 185 LEU A O 1
ATOM 1427 N N . VAL A 1 186 ? 11.472 4.857 -6.810 1.00 92.44 186 VAL A N 1
ATOM 1428 C CA . VAL A 1 186 ? 11.458 3.984 -5.637 1.00 92.44 186 VAL A CA 1
ATOM 1429 C C . VAL A 1 186 ? 12.275 4.612 -4.512 1.00 92.44 186 VAL A C 1
ATOM 1431 O O . VAL A 1 186 ? 13.449 4.957 -4.698 1.00 92.44 186 VAL A O 1
ATOM 1434 N N . GLY A 1 187 ? 11.687 4.743 -3.324 1.00 88.88 187 GLY A N 1
ATOM 1435 C CA . GLY A 1 187 ? 12.341 5.361 -2.170 1.00 88.88 187 GLY A CA 1
ATOM 1436 C C . GLY A 1 187 ? 12.087 4.629 -0.857 1.00 88.88 187 GLY A C 1
ATOM 1437 O O . GLY A 1 187 ? 10.966 4.253 -0.555 1.00 88.88 187 GLY A O 1
ATOM 1438 N N . PHE A 1 188 ? 13.128 4.482 -0.039 1.00 87.69 188 PHE A N 1
ATOM 1439 C CA . PHE A 1 188 ? 13.008 4.050 1.358 1.00 87.69 188 PHE A CA 1
ATOM 1440 C C . PHE A 1 188 ? 13.045 5.292 2.248 1.00 87.69 188 PHE A C 1
ATOM 1442 O O . PHE A 1 188 ? 14.060 6.000 2.281 1.00 87.69 188 PHE A O 1
ATOM 1449 N N . LEU A 1 189 ? 11.939 5.593 2.922 1.00 85.19 189 LEU A N 1
ATOM 1450 C CA . LEU A 1 189 ? 11.677 6.867 3.597 1.00 85.19 189 LEU A CA 1
ATOM 1451 C C . LEU A 1 189 ? 11.069 6.626 4.983 1.00 85.19 189 LEU A C 1
ATOM 1453 O O . LEU A 1 189 ? 10.624 5.530 5.286 1.00 85.19 189 LEU A O 1
ATOM 1457 N N . VAL A 1 190 ? 11.045 7.636 5.851 1.00 80.12 190 VAL A N 1
ATOM 1458 C CA . VAL A 1 190 ? 10.498 7.514 7.215 1.00 80.12 190 VAL A CA 1
ATOM 1459 C C . VAL A 1 190 ? 9.602 8.698 7.533 1.00 80.12 190 VAL A C 1
ATOM 1461 O O . VAL A 1 190 ? 9.879 9.802 7.080 1.00 80.12 190 VAL A O 1
ATOM 1464 N N . ARG A 1 191 ? 8.588 8.496 8.383 1.00 80.19 191 ARG A N 1
ATOM 1465 C CA . ARG A 1 191 ? 7.718 9.565 8.910 1.00 80.19 191 ARG A CA 1
ATOM 1466 C C . ARG A 1 191 ? 7.135 10.442 7.790 1.00 80.19 191 ARG A C 1
ATOM 1468 O O . ARG A 1 191 ? 6.669 9.909 6.787 1.00 80.19 191 ARG A O 1
ATOM 1475 N N . GLU A 1 192 ? 7.102 11.763 7.958 1.00 78.31 192 GLU A N 1
ATOM 1476 C CA . GLU A 1 192 ? 6.824 12.689 6.853 1.00 78.31 192 GLU A CA 1
ATOM 1477 C C . GLU A 1 192 ? 7.976 12.634 5.844 1.00 78.31 192 GLU A C 1
ATOM 1479 O O . GLU A 1 192 ? 9.128 12.606 6.261 1.00 78.31 192 GLU A O 1
ATOM 1484 N N . HIS A 1 193 ? 7.685 12.604 4.537 1.00 76.56 193 HIS A N 1
ATOM 1485 C CA . HIS A 1 193 ? 8.736 12.399 3.528 1.00 76.56 193 HIS A CA 1
ATOM 1486 C C . HIS A 1 193 ? 8.511 13.072 2.163 1.00 76.56 193 HIS A C 1
ATOM 1488 O O . HIS A 1 193 ? 9.273 12.831 1.233 1.00 76.56 193 HIS A O 1
ATOM 1494 N N . GLY A 1 194 ? 7.528 13.966 2.041 1.00 73.81 194 GLY A N 1
ATOM 1495 C CA . GLY A 1 194 ? 7.253 14.674 0.780 1.00 73.81 194 GLY A CA 1
ATOM 1496 C C . GLY A 1 194 ? 5.779 14.681 0.442 1.00 73.81 194 GLY A C 1
ATOM 1497 O O . GLY A 1 194 ? 5.222 15.721 0.102 1.00 73.81 194 GLY A O 1
ATOM 1498 N N . ASP A 1 195 ? 5.148 13.528 0.592 1.00 76.88 195 ASP A N 1
ATOM 1499 C CA . ASP A 1 195 ? 3.809 13.227 0.109 1.00 76.88 195 ASP A CA 1
ATOM 1500 C C . ASP A 1 195 ? 2.952 12.535 1.181 1.00 76.88 195 ASP A C 1
ATOM 1502 O O . ASP A 1 195 ? 3.477 12.003 2.166 1.00 76.88 195 ASP A O 1
ATOM 1506 N N . PRO A 1 196 ? 1.616 12.618 1.058 1.00 79.50 196 PRO A N 1
ATOM 1507 C CA . PRO A 1 196 ? 0.721 11.873 1.917 1.00 79.50 196 PRO A CA 1
ATOM 1508 C C . PRO A 1 196 ? 0.492 10.426 1.423 1.00 79.50 196 PRO A C 1
ATOM 1510 O O . PRO A 1 196 ? 0.479 10.173 0.232 1.00 79.50 196 PRO A O 1
ATOM 1513 N N . PRO A 1 197 ? 0.159 9.501 2.323 1.00 79.62 197 PRO A N 1
ATOM 1514 C CA . PRO A 1 197 ? 0.149 9.729 3.750 1.00 79.62 197 PRO A CA 1
ATOM 1515 C C . PRO A 1 197 ? 1.544 9.533 4.357 1.00 79.62 197 PRO A C 1
ATOM 1517 O O . PRO A 1 197 ? 2.298 8.654 3.970 1.00 79.62 197 PRO A O 1
ATOM 1520 N N . ALA A 1 198 ? 1.884 10.317 5.377 1.00 77.88 198 ALA A N 1
ATOM 1521 C CA . ALA A 1 198 ? 3.143 10.112 6.086 1.00 77.88 198 ALA A CA 1
ATOM 1522 C C . ALA A 1 198 ? 3.214 8.701 6.711 1.00 77.88 198 ALA A C 1
ATOM 1524 O O . ALA A 1 198 ? 2.199 8.135 7.135 1.00 77.88 198 ALA A O 1
ATOM 1525 N N . PHE A 1 199 ? 4.427 8.173 6.888 1.00 77.44 199 PHE A N 1
ATOM 1526 C CA . PHE A 1 199 ? 4.697 6.989 7.717 1.00 77.44 199 PHE A CA 1
ATOM 1527 C C . PHE A 1 199 ? 4.733 7.354 9.205 1.00 77.44 199 PHE A C 1
ATOM 1529 O O . PHE A 1 199 ? 5.630 6.968 9.956 1.00 77.44 199 PHE A O 1
ATOM 1536 N N . LEU A 1 200 ? 3.786 8.197 9.608 1.00 69.38 200 LEU A N 1
ATOM 1537 C CA . LEU A 1 200 ? 3.490 8.480 10.996 1.00 69.38 200 LEU A CA 1
ATOM 1538 C C . LEU A 1 200 ? 2.362 7.557 11.422 1.00 69.38 200 LEU A C 1
ATOM 1540 O O . LEU A 1 200 ? 1.359 7.440 10.713 1.00 69.38 200 LEU A O 1
ATOM 1544 N N . GLY A 1 201 ? 2.538 6.960 12.596 1.00 65.06 201 GLY A N 1
ATOM 1545 C CA . GLY A 1 201 ? 1.422 6.398 13.323 1.00 65.06 201 GLY A CA 1
ATOM 1546 C C . GLY A 1 201 ? 0.416 7.501 13.670 1.00 65.06 201 GLY A C 1
ATOM 1547 O O . GLY A 1 201 ? 0.779 8.645 13.943 1.00 65.06 201 GLY A O 1
ATOM 1548 N N . THR A 1 202 ? -0.854 7.139 13.686 1.00 60.56 202 THR A N 1
ATOM 1549 C CA . THR A 1 202 ? -1.949 7.719 14.468 1.00 60.56 202 THR A CA 1
ATOM 1550 C C . THR A 1 202 ? -2.056 7.070 15.873 1.00 60.56 202 THR A C 1
ATOM 1552 O O . THR A 1 202 ? -2.849 6.138 16.068 1.00 60.56 202 THR A O 1
ATOM 1555 N N . PRO A 1 203 ? -1.266 7.499 16.881 1.00 59.72 203 PRO A N 1
ATOM 1556 C CA . PRO A 1 203 ? -1.393 6.988 18.238 1.00 59.72 203 PRO A CA 1
ATOM 1557 C C . PRO A 1 203 ? -2.820 7.139 18.776 1.00 59.72 203 PRO A C 1
ATOM 1559 O O . PRO A 1 203 ? -3.408 8.198 18.586 1.00 59.72 203 PRO A O 1
ATOM 1562 N N . PRO A 1 204 ? -3.353 6.155 19.521 1.00 61.72 204 PRO A N 1
ATOM 1563 C CA . PRO A 1 204 ? -2.719 4.883 19.878 1.00 61.72 204 PRO A CA 1
ATOM 1564 C C . PRO A 1 204 ? -2.950 3.721 18.893 1.00 61.72 204 PRO A C 1
ATOM 1566 O O . PRO A 1 204 ? -2.454 2.626 19.159 1.00 61.72 204 PRO A O 1
ATOM 1569 N N . PHE A 1 205 ? -3.678 3.922 17.793 1.00 62.03 205 PHE A N 1
ATOM 1570 C CA . PHE A 1 205 ? -4.108 2.849 16.878 1.00 62.03 205 PHE A CA 1
ATOM 1571 C C . PHE A 1 205 ? -2.984 2.308 15.998 1.00 62.03 205 PHE A C 1
ATOM 1573 O O . PHE A 1 205 ? -2.965 1.130 15.658 1.00 62.03 205 PHE A O 1
ATOM 1580 N N . ASP A 1 206 ? -2.024 3.164 15.684 1.00 58.44 206 ASP A N 1
ATOM 1581 C CA . ASP A 1 206 ? -1.105 2.973 14.560 1.00 58.44 206 ASP A CA 1
ATOM 1582 C C . ASP A 1 206 ? 0.369 3.041 15.009 1.00 58.44 206 ASP A C 1
ATOM 1584 O O . ASP A 1 206 ? 1.292 2.946 14.215 1.00 58.44 206 ASP A O 1
ATOM 1588 N N . ASP A 1 207 ? 0.619 3.152 16.318 1.00 52.06 207 ASP A N 1
ATOM 1589 C CA . ASP A 1 207 ? 1.982 3.069 16.871 1.00 52.06 207 ASP A CA 1
ATOM 1590 C C . ASP A 1 207 ? 2.565 1.651 16.754 1.00 52.06 207 ASP A C 1
ATOM 1592 O O . ASP A 1 207 ? 3.777 1.471 16.833 1.00 52.06 207 ASP A O 1
ATOM 1596 N N . ASN A 1 208 ? 1.691 0.651 16.578 1.00 43.81 208 ASN A N 1
ATOM 1597 C CA . ASN A 1 208 ? 2.038 -0.753 16.350 1.00 43.81 208 ASN A CA 1
ATOM 1598 C C . ASN A 1 208 ? 1.588 -1.267 14.968 1.00 43.81 208 ASN A C 1
ATOM 1600 O O . ASN A 1 208 ? 2.050 -2.330 14.551 1.00 43.81 208 ASN A O 1
ATOM 1604 N N . ALA A 1 209 ? 0.687 -0.561 14.269 1.00 54.19 209 ALA A N 1
ATOM 1605 C CA . ALA A 1 209 ? 0.299 -0.911 12.907 1.00 54.19 209 ALA A CA 1
ATOM 1606 C C . ALA A 1 209 ? 1.360 -0.335 11.967 1.00 54.19 209 ALA A C 1
ATOM 1608 O O . ALA A 1 209 ? 1.387 0.845 11.647 1.00 54.19 209 ALA A O 1
ATOM 1609 N N . VAL A 1 210 ? 2.320 -1.164 11.579 1.00 73.94 210 VAL A N 1
ATOM 1610 C CA . VAL A 1 210 ? 3.386 -0.708 10.691 1.00 73.94 210 VAL A CA 1
ATOM 1611 C C . VAL A 1 210 ? 2.786 -0.508 9.300 1.00 73.94 210 VAL A C 1
ATOM 1613 O O . VAL A 1 210 ? 2.478 -1.483 8.613 1.00 73.94 210 VAL A O 1
ATOM 1616 N N . VAL A 1 211 ? 2.616 0.748 8.880 1.00 85.69 211 VAL A N 1
ATOM 1617 C CA . VAL A 1 211 ? 2.492 1.077 7.455 1.00 85.69 211 VAL A CA 1
ATOM 1618 C C . VAL A 1 211 ? 3.808 0.671 6.798 1.00 85.69 211 VAL A C 1
ATOM 1620 O O . VAL A 1 211 ? 4.851 1.238 7.124 1.00 85.69 211 VAL A O 1
ATOM 1623 N N . LEU A 1 212 ? 3.779 -0.349 5.945 1.00 90.56 212 LEU A N 1
ATOM 1624 C CA . LEU A 1 212 ? 4.979 -0.936 5.335 1.00 90.56 212 LEU A CA 1
ATOM 1625 C C . LEU A 1 212 ? 5.461 -0.125 4.131 1.00 90.56 212 LEU A C 1
ATOM 1627 O O . LEU A 1 212 ? 6.660 -0.019 3.882 1.00 90.56 212 LEU A O 1
ATOM 1631 N N . GLY A 1 213 ? 4.529 0.489 3.419 1.00 92.06 213 GLY A N 1
ATOM 1632 C CA . GLY A 1 213 ? 4.790 1.329 2.269 1.00 92.06 213 GLY A CA 1
ATOM 1633 C C . GLY A 1 213 ? 3.504 1.962 1.767 1.00 92.06 213 GLY A C 1
ATOM 1634 O O . GLY A 1 213 ? 2.428 1.772 2.343 1.00 92.06 213 GLY A O 1
ATOM 1635 N N . HIS A 1 214 ? 3.644 2.757 0.722 1.00 93.50 214 HIS A N 1
ATOM 1636 C CA . HIS A 1 214 ? 2.544 3.197 -0.117 1.00 93.50 214 HIS A CA 1
ATOM 1637 C C . HIS A 1 214 ? 3.061 3.454 -1.525 1.00 93.50 214 HIS A C 1
ATOM 1639 O O . HIS A 1 214 ? 4.263 3.626 -1.751 1.00 93.50 214 HIS A O 1
ATOM 1645 N N . ALA A 1 215 ? 2.136 3.579 -2.461 1.00 94.62 215 ALA A N 1
ATOM 1646 C CA . ALA A 1 215 ? 2.439 3.992 -3.812 1.00 94.62 215 ALA A CA 1
ATOM 1647 C C . ALA A 1 215 ? 1.312 4.837 -4.391 1.00 94.62 215 ALA A C 1
ATOM 1649 O O . ALA A 1 215 ? 0.175 4.835 -3.911 1.00 94.62 215 ALA A O 1
ATOM 1650 N N . TRP A 1 216 ? 1.650 5.575 -5.437 1.00 92.81 216 TRP A N 1
ATOM 1651 C CA . TRP A 1 216 ? 0.724 6.457 -6.123 1.00 92.81 216 TRP A CA 1
ATOM 1652 C C . TRP A 1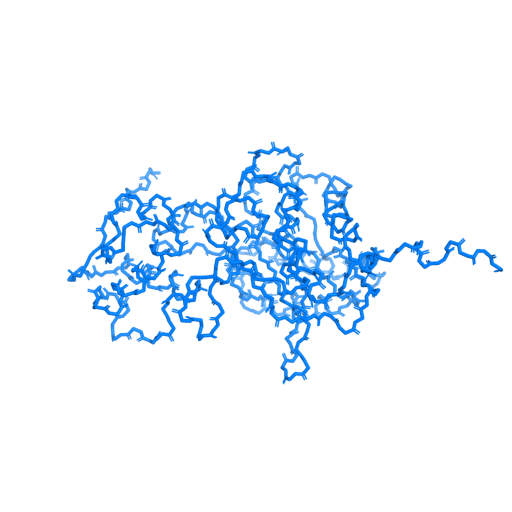 216 ? 0.299 5.864 -7.463 1.00 92.81 216 TRP A C 1
ATOM 1654 O O . TRP A 1 216 ? 1.135 5.314 -8.175 1.00 92.81 216 TRP A O 1
ATOM 1664 N N . PRO A 1 217 ? -0.975 6.015 -7.865 1.00 94.88 217 PRO A N 1
ATOM 1665 C CA . PRO A 1 217 ? -1.433 5.526 -9.159 1.00 94.88 217 PRO A CA 1
ATOM 1666 C C . PRO A 1 217 ? -0.706 6.222 -10.327 1.00 94.88 217 PRO A C 1
ATOM 1668 O O . PRO A 1 217 ? -0.180 7.327 -10.142 1.00 94.88 217 PRO A O 1
ATOM 1671 N N . PRO A 1 218 ? -0.751 5.646 -11.550 1.00 95.69 218 PRO A N 1
ATOM 1672 C CA . PRO A 1 218 ? -0.237 6.276 -12.776 1.00 95.69 218 PRO A CA 1
ATOM 1673 C C . PRO A 1 218 ? -0.737 7.717 -12.930 1.00 95.69 218 PRO A C 1
ATOM 1675 O O . PRO A 1 218 ? -1.776 8.026 -12.371 1.00 95.69 218 PRO A O 1
ATOM 1678 N N . PRO A 1 219 ? -0.109 8.631 -13.679 1.00 91.25 219 PRO A N 1
ATOM 1679 C CA . PRO A 1 219 ? -0.522 10.036 -13.732 1.00 91.25 219 PRO A CA 1
ATOM 1680 C C . PRO A 1 219 ? -1.951 10.249 -14.256 1.00 91.25 219 PRO A C 1
ATOM 1682 O O . PRO A 1 219 ? -2.381 9.639 -15.233 1.00 91.25 219 PRO A O 1
ATOM 1685 N N . SER A 1 220 ? -2.685 11.177 -13.631 1.00 86.38 220 SER A N 1
ATOM 1686 C CA . SER A 1 220 ? -3.963 11.662 -14.163 1.00 86.38 220 SER A CA 1
ATOM 1687 C C . SER A 1 220 ? -3.735 12.652 -15.296 1.00 86.38 220 SER A C 1
ATOM 1689 O O . SER A 1 220 ? -3.018 13.637 -15.119 1.00 86.38 220 SER A O 1
ATOM 1691 N N . ALA A 1 221 ? -4.445 12.480 -16.411 1.00 78.50 221 ALA A N 1
ATOM 1692 C CA . ALA A 1 221 ? -4.505 13.507 -17.451 1.00 78.50 221 ALA A CA 1
ATOM 1693 C C . ALA A 1 221 ? -5.205 14.793 -16.966 1.00 78.50 221 ALA A C 1
ATOM 1695 O O . ALA A 1 221 ? -4.884 15.884 -17.430 1.00 78.50 221 ALA A O 1
ATOM 1696 N N . ALA A 1 222 ? -6.153 14.674 -16.028 1.00 77.88 222 ALA A N 1
ATOM 1697 C CA . ALA A 1 222 ? -6.951 15.797 -15.533 1.00 77.88 222 ALA A CA 1
ATOM 1698 C C . ALA A 1 222 ? -6.300 16.541 -14.352 1.00 77.88 222 ALA A C 1
ATOM 1700 O O . ALA A 1 222 ? -6.583 17.716 -14.137 1.00 77.88 222 ALA A O 1
ATOM 1701 N N . ALA A 1 223 ? -5.452 15.860 -13.577 1.00 73.38 223 ALA A N 1
ATOM 1702 C CA . ALA A 1 223 ? -4.828 16.400 -12.369 1.00 73.38 223 ALA A CA 1
ATOM 1703 C C . ALA A 1 223 ? -3.454 15.743 -12.129 1.00 73.38 223 ALA A C 1
ATOM 1705 O O . ALA A 1 223 ? -3.355 14.815 -11.325 1.00 73.38 223 ALA A O 1
ATOM 1706 N N . PRO A 1 224 ? -2.400 16.155 -12.854 1.00 70.06 224 PRO A N 1
ATOM 1707 C CA . PRO A 1 224 ? -1.084 15.542 -12.724 1.00 70.06 224 PRO A CA 1
ATOM 1708 C C . PRO A 1 224 ? -0.519 15.774 -11.318 1.00 70.06 224 PRO A C 1
ATOM 1710 O O . PRO A 1 224 ? -0.202 16.902 -10.932 1.00 70.06 224 PRO A O 1
ATOM 1713 N N . GLU A 1 225 ? -0.400 14.693 -10.550 1.00 77.19 225 GLU A N 1
ATOM 1714 C CA . GLU A 1 225 ? 0.222 14.713 -9.232 1.00 77.19 225 GLU A CA 1
ATOM 1715 C C . GLU A 1 225 ? 1.752 14.606 -9.363 1.00 77.19 225 GLU A C 1
ATOM 1717 O O . GLU A 1 225 ? 2.252 13.890 -10.230 1.00 77.19 225 GLU A O 1
ATOM 1722 N N . PRO A 1 226 ? 2.533 15.295 -8.513 1.00 75.31 226 PRO A N 1
ATOM 1723 C CA . PRO A 1 226 ? 3.990 15.341 -8.646 1.00 75.31 226 PRO A CA 1
ATOM 1724 C C . PRO A 1 226 ? 4.708 14.027 -8.301 1.00 75.31 226 PRO A C 1
ATOM 1726 O O . PRO A 1 226 ? 5.904 13.939 -8.551 1.00 75.31 226 PRO A O 1
ATOM 1729 N N . PHE A 1 227 ? 3.993 13.070 -7.716 1.00 84.69 227 PHE A N 1
ATOM 1730 C CA . PHE A 1 227 ? 4.468 11.767 -7.237 1.00 84.69 227 PHE A CA 1
ATOM 1731 C C . PHE A 1 227 ? 3.719 10.608 -7.912 1.00 84.69 227 PHE A C 1
ATOM 1733 O O . PHE A 1 227 ? 3.767 9.482 -7.438 1.00 84.69 227 PHE A O 1
ATOM 1740 N N . ALA A 1 228 ? 2.951 10.875 -8.976 1.00 88.75 228 ALA A N 1
ATOM 1741 C CA . ALA A 1 228 ? 2.176 9.832 -9.643 1.00 88.75 228 ALA A CA 1
ATOM 1742 C C . ALA A 1 228 ? 3.103 8.711 -10.136 1.00 88.75 228 ALA A C 1
ATOM 1744 O O . ALA A 1 228 ? 4.073 8.989 -10.836 1.00 88.75 228 ALA A O 1
ATOM 1745 N N . GLY A 1 229 ? 2.786 7.465 -9.785 1.00 92.69 229 GLY A N 1
ATOM 1746 C CA . GLY A 1 229 ? 3.616 6.300 -10.075 1.00 92.69 229 GLY A CA 1
ATOM 1747 C C . GLY A 1 229 ? 4.668 5.961 -9.020 1.00 92.69 229 GLY A C 1
ATOM 1748 O O . GLY A 1 229 ? 5.157 4.835 -9.029 1.00 92.69 229 GLY A O 1
ATOM 1749 N N . ASP A 1 230 ? 5.022 6.875 -8.114 1.00 92.94 230 ASP A N 1
ATOM 1750 C CA . ASP A 1 230 ? 6.108 6.648 -7.156 1.00 92.94 230 ASP A CA 1
ATOM 1751 C C . ASP A 1 230 ? 5.748 5.584 -6.110 1.00 92.94 230 ASP A C 1
ATOM 1753 O O . ASP A 1 230 ? 4.590 5.438 -5.705 1.00 92.94 230 ASP A O 1
ATOM 1757 N N . VAL A 1 231 ? 6.774 4.860 -5.654 1.00 95.12 231 VAL A N 1
ATOM 1758 C CA . VAL A 1 231 ? 6.683 3.777 -4.667 1.00 95.12 231 VAL A CA 1
ATOM 1759 C C . VAL A 1 231 ? 7.581 4.099 -3.478 1.00 95.12 231 VAL A C 1
ATOM 1761 O O . VAL A 1 231 ? 8.804 4.212 -3.613 1.00 95.12 231 VAL A O 1
ATOM 1764 N N . HIS A 1 232 ? 6.990 4.189 -2.290 1.00 92.75 232 HIS A N 1
ATOM 1765 C CA . HIS A 1 232 ? 7.702 4.481 -1.054 1.00 92.75 232 HIS A CA 1
ATOM 1766 C C . HIS A 1 232 ? 7.578 3.333 -0.051 1.00 92.75 232 HIS A C 1
ATOM 1768 O O . HIS A 1 232 ? 6.487 2.896 0.297 1.00 92.75 232 HIS A O 1
ATOM 1774 N N . PHE A 1 233 ? 8.717 2.887 0.472 1.00 92.94 233 PHE A N 1
ATOM 1775 C CA . PHE A 1 233 ? 8.809 1.913 1.555 1.00 92.94 233 PHE A CA 1
ATOM 1776 C C . PHE A 1 233 ? 9.127 2.624 2.867 1.00 92.94 233 PHE A C 1
ATOM 1778 O O . PHE A 1 233 ? 9.993 3.504 2.909 1.00 92.94 233 PHE A O 1
ATOM 1785 N N . ASN A 1 234 ? 8.469 2.218 3.949 1.00 89.94 234 ASN A N 1
ATOM 1786 C CA . ASN A 1 234 ? 8.767 2.720 5.281 1.00 89.94 234 ASN A CA 1
ATOM 1787 C C . ASN A 1 234 ? 10.069 2.094 5.804 1.00 89.94 234 ASN A C 1
ATOM 1789 O O . ASN A 1 234 ? 10.131 0.900 6.059 1.00 89.94 234 ASN A O 1
ATOM 1793 N N . ASP A 1 235 ? 11.112 2.897 5.994 1.00 88.88 235 ASP A N 1
ATOM 1794 C CA . ASP A 1 235 ? 12.447 2.485 6.458 1.00 88.88 235 ASP A CA 1
ATOM 1795 C C . ASP A 1 235 ? 12.586 2.536 7.995 1.00 88.88 235 ASP A C 1
ATOM 1797 O O . ASP A 1 235 ? 13.688 2.627 8.528 1.00 88.88 235 ASP A O 1
ATOM 1801 N N . ALA A 1 236 ? 11.460 2.561 8.718 1.00 85.62 236 ALA A N 1
ATOM 1802 C CA . ALA A 1 236 ? 11.410 2.395 10.170 1.00 85.62 236 ALA A CA 1
ATOM 1803 C C . ALA A 1 236 ? 11.438 0.915 10.620 1.00 85.62 236 ALA A C 1
ATOM 1805 O O . ALA A 1 236 ? 12.196 0.605 11.543 1.00 85.62 236 ALA A O 1
ATOM 1806 N N . PRO A 1 237 ? 10.637 -0.007 10.041 1.00 86.88 237 PRO A N 1
ATOM 1807 C CA . PRO A 1 237 ? 10.801 -1.442 10.271 1.00 86.88 237 PRO A CA 1
ATOM 1808 C C . PRO A 1 237 ? 12.059 -1.998 9.590 1.00 86.88 237 PRO A C 1
ATOM 1810 O O . PRO A 1 237 ? 12.493 -1.490 8.564 1.00 86.88 237 PRO A O 1
ATOM 1813 N N . THR A 1 238 ? 12.598 -3.096 10.131 1.00 90.31 238 THR A N 1
ATOM 1814 C CA . THR A 1 238 ? 13.763 -3.774 9.547 1.00 90.31 238 THR A CA 1
ATOM 1815 C C . THR A 1 238 ? 13.373 -4.630 8.344 1.00 90.31 238 THR A C 1
ATOM 1817 O O . THR A 1 238 ? 12.655 -5.629 8.489 1.00 90.31 238 THR A O 1
ATOM 1820 N N . TRP A 1 239 ? 13.887 -4.276 7.167 1.00 93.38 239 TRP A N 1
ATOM 1821 C CA . TRP A 1 239 ? 13.617 -4.989 5.918 1.00 93.38 239 TRP A CA 1
ATOM 1822 C C . TRP A 1 239 ? 14.391 -6.302 5.797 1.00 93.38 239 TRP A C 1
ATOM 1824 O O . TRP A 1 239 ? 15.555 -6.420 6.181 1.00 93.38 239 TRP A O 1
ATOM 1834 N N . THR A 1 240 ? 13.747 -7.307 5.205 1.00 94.44 240 THR A N 1
ATOM 1835 C CA . THR A 1 240 ? 14.364 -8.593 4.860 1.00 94.44 240 THR A CA 1
ATOM 1836 C C . THR A 1 240 ? 13.955 -9.013 3.446 1.00 94.44 240 THR A C 1
ATOM 1838 O O . THR A 1 240 ? 13.040 -8.441 2.875 1.00 94.44 240 THR A O 1
ATOM 1841 N N . ASN A 1 241 ? 14.594 -10.044 2.889 1.00 93.75 241 ASN A N 1
ATOM 1842 C CA . ASN A 1 241 ? 14.141 -10.715 1.659 1.00 93.75 241 ASN A CA 1
ATOM 1843 C C . ASN A 1 241 ? 13.670 -12.155 1.948 1.00 93.75 241 ASN A C 1
ATOM 1845 O O . ASN A 1 241 ? 13.893 -13.062 1.137 1.00 93.75 241 ASN A O 1
ATOM 1849 N N . ARG A 1 242 ? 13.107 -12.407 3.140 1.00 91.31 242 ARG A N 1
ATOM 1850 C CA . ARG A 1 242 ? 12.672 -13.747 3.564 1.00 91.31 242 ARG A CA 1
ATOM 1851 C C . ARG A 1 242 ? 11.162 -13.906 3.341 1.00 91.31 242 ARG A C 1
ATOM 1853 O O . ARG A 1 242 ? 10.415 -13.201 4.015 1.00 91.31 242 ARG A O 1
ATOM 1860 N N . PRO A 1 243 ? 10.716 -14.840 2.478 1.00 89.00 243 PRO A N 1
ATOM 1861 C CA . PRO A 1 243 ? 9.293 -15.124 2.297 1.00 89.00 243 PRO A CA 1
ATOM 1862 C C . PRO A 1 243 ? 8.600 -15.429 3.629 1.00 89.00 243 PRO A C 1
ATOM 1864 O O . PRO A 1 243 ? 9.212 -16.023 4.521 1.00 89.00 243 PRO A O 1
ATOM 1867 N N . GLY A 1 244 ? 7.331 -15.048 3.760 1.00 82.38 244 GLY A N 1
ATOM 1868 C CA . GLY A 1 244 ? 6.544 -15.302 4.972 1.00 82.38 244 GLY A CA 1
ATOM 1869 C C . GLY A 1 244 ? 6.720 -14.269 6.088 1.00 82.38 244 GLY A C 1
ATOM 1870 O O . GLY A 1 244 ? 5.941 -14.265 7.040 1.00 82.38 244 GLY A O 1
ATOM 1871 N N . LEU A 1 245 ? 7.727 -13.390 6.005 1.00 87.38 245 LEU A N 1
ATOM 1872 C CA . LEU A 1 245 ? 7.876 -12.286 6.952 1.00 87.38 245 LEU A CA 1
ATOM 1873 C C . LEU A 1 245 ? 7.109 -11.053 6.472 1.00 87.38 245 LEU A C 1
ATOM 1875 O O . LEU A 1 245 ? 7.117 -10.717 5.293 1.00 87.38 245 LEU A O 1
ATOM 1879 N N . LEU A 1 246 ? 6.515 -10.324 7.419 1.00 84.38 246 LEU A N 1
ATOM 1880 C CA . LEU A 1 246 ? 5.769 -9.088 7.146 1.00 84.38 246 LEU A CA 1
ATOM 1881 C C . LEU A 1 246 ? 6.632 -8.002 6.484 1.00 84.38 246 LEU A C 1
ATOM 1883 O O . LEU A 1 246 ? 6.118 -7.185 5.733 1.00 84.38 246 LEU A O 1
ATOM 1887 N N . THR A 1 247 ? 7.938 -7.993 6.757 1.00 89.81 247 THR A N 1
ATOM 1888 C CA . THR A 1 247 ? 8.910 -7.055 6.173 1.00 89.81 247 THR A CA 1
ATOM 1889 C C . THR A 1 247 ? 9.714 -7.687 5.034 1.00 89.81 247 THR A C 1
ATOM 1891 O O . THR A 1 247 ? 10.872 -7.330 4.806 1.00 89.81 247 THR A O 1
ATOM 1894 N N . ASP A 1 248 ? 9.136 -8.667 4.334 1.00 94.12 248 ASP A N 1
ATOM 1895 C CA . ASP A 1 248 ? 9.695 -9.184 3.089 1.00 94.12 248 ASP A CA 1
ATOM 1896 C C . ASP A 1 248 ? 9.572 -8.139 1.975 1.00 94.12 248 ASP A C 1
ATOM 1898 O O . ASP A 1 248 ? 8.498 -7.930 1.409 1.00 94.12 248 ASP A O 1
ATOM 1902 N N . LEU A 1 249 ? 10.686 -7.489 1.641 1.00 95.50 249 LEU A N 1
ATOM 1903 C CA . LEU A 1 249 ? 10.724 -6.405 0.668 1.00 95.50 249 LEU A CA 1
ATOM 1904 C C . LEU A 1 249 ? 10.205 -6.838 -0.706 1.00 95.50 249 LEU A C 1
ATOM 1906 O O . LEU A 1 249 ? 9.562 -6.039 -1.372 1.00 95.50 249 LEU A O 1
ATOM 1910 N N . HIS A 1 250 ? 10.450 -8.079 -1.139 1.00 95.94 250 HIS A N 1
ATOM 1911 C CA . HIS A 1 250 ? 9.929 -8.547 -2.428 1.00 95.94 250 HIS A CA 1
ATOM 1912 C C . HIS A 1 250 ? 8.392 -8.568 -2.408 1.00 95.94 250 HIS A C 1
ATOM 1914 O O . HIS A 1 250 ? 7.763 -7.988 -3.287 1.00 95.94 250 HIS A O 1
ATOM 1920 N N . ALA A 1 251 ? 7.786 -9.164 -1.381 1.00 95.62 251 ALA A N 1
ATOM 1921 C CA . ALA A 1 251 ? 6.333 -9.227 -1.254 1.00 95.62 251 ALA A CA 1
ATOM 1922 C C . ALA A 1 251 ? 5.691 -7.832 -1.181 1.00 95.62 251 ALA A C 1
ATOM 1924 O O . ALA A 1 251 ? 4.760 -7.533 -1.928 1.00 95.62 251 ALA A O 1
ATOM 1925 N N . VAL A 1 252 ? 6.237 -6.945 -0.340 1.00 95.62 252 VAL A N 1
ATOM 1926 C CA . VAL A 1 252 ? 5.727 -5.569 -0.234 1.00 95.62 252 VAL A CA 1
ATOM 1927 C C . VAL A 1 252 ? 5.936 -4.810 -1.548 1.00 95.62 252 VAL A C 1
ATOM 1929 O O . VAL A 1 252 ? 5.035 -4.113 -1.995 1.00 95.62 252 VAL A O 1
ATOM 1932 N N . ALA A 1 253 ? 7.070 -4.987 -2.232 1.00 97.44 253 ALA A N 1
ATOM 1933 C CA . ALA A 1 253 ? 7.293 -4.373 -3.539 1.00 97.44 253 ALA A CA 1
ATOM 1934 C C . ALA A 1 253 ? 6.282 -4.843 -4.594 1.00 97.44 253 ALA A C 1
ATOM 1936 O O . ALA A 1 253 ? 5.818 -4.016 -5.374 1.00 97.44 253 ALA A O 1
ATOM 1937 N N . VAL A 1 254 ? 5.910 -6.130 -4.616 1.00 97.69 254 VAL A N 1
ATOM 1938 C CA . VAL A 1 254 ? 4.872 -6.632 -5.537 1.00 97.69 254 VAL A CA 1
ATOM 1939 C C . VAL A 1 254 ? 3.554 -5.895 -5.294 1.00 97.69 254 VAL A C 1
ATOM 1941 O O . VAL A 1 254 ? 2.961 -5.408 -6.255 1.00 97.69 254 VAL A O 1
ATOM 1944 N N . HIS A 1 255 ? 3.151 -5.741 -4.030 1.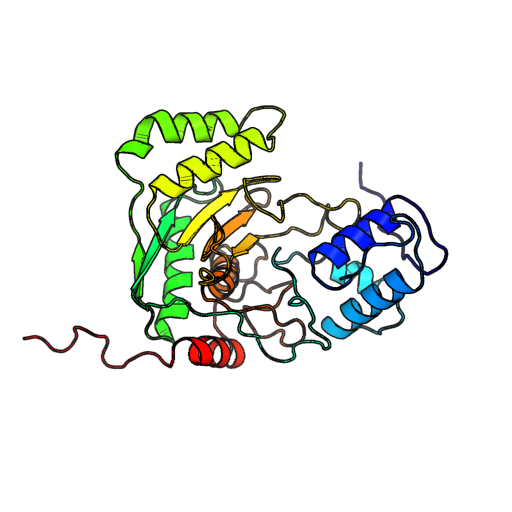00 97.25 255 HIS A N 1
ATOM 1945 C CA . HIS A 1 255 ? 1.947 -5.001 -3.642 1.00 97.25 255 HIS A CA 1
ATOM 1946 C C . HIS A 1 255 ? 1.997 -3.528 -4.073 1.00 97.25 255 HIS A C 1
ATOM 1948 O O . HIS A 1 255 ? 1.130 -3.060 -4.812 1.00 97.25 255 HIS A O 1
ATOM 1954 N N . GLU A 1 256 ? 3.028 -2.788 -3.654 1.00 97.31 256 GLU A N 1
ATOM 1955 C CA . GLU A 1 256 ? 3.099 -1.345 -3.910 1.00 97.31 256 GLU A CA 1
ATOM 1956 C C . GLU A 1 256 ? 3.257 -1.030 -5.407 1.00 97.31 256 GLU A C 1
ATOM 1958 O O . GLU A 1 256 ? 2.680 -0.066 -5.912 1.00 97.31 256 GLU A O 1
ATOM 1963 N N . ILE A 1 257 ? 3.963 -1.876 -6.167 1.00 98.50 257 ILE A N 1
ATOM 1964 C CA . ILE A 1 257 ? 4.029 -1.727 -7.627 1.00 98.50 257 ILE A CA 1
ATOM 1965 C C . ILE A 1 257 ? 2.650 -1.950 -8.259 1.00 98.50 257 ILE A C 1
ATOM 1967 O O . ILE A 1 257 ? 2.314 -1.250 -9.209 1.00 98.50 257 ILE A O 1
ATOM 1971 N N . GLY A 1 258 ? 1.807 -2.837 -7.722 1.00 98.19 258 GLY A N 1
ATOM 1972 C CA . GLY A 1 258 ? 0.427 -2.992 -8.193 1.00 98.19 258 GLY A CA 1
ATOM 1973 C C . GLY A 1 258 ? -0.354 -1.673 -8.161 1.00 98.19 258 GLY A C 1
ATOM 1974 O O . GLY A 1 258 ? -1.020 -1.319 -9.138 1.00 98.19 258 GLY A O 1
ATOM 1975 N N . HIS A 1 259 ? -0.193 -0.878 -7.099 1.00 97.69 259 HIS A N 1
ATOM 1976 C CA . HIS A 1 259 ? -0.746 0.479 -7.031 1.00 97.69 259 HIS A CA 1
ATOM 1977 C C . HIS A 1 259 ? -0.120 1.431 -8.048 1.00 97.69 259 HIS A C 1
ATOM 1979 O O . HIS A 1 259 ? -0.857 2.138 -8.737 1.00 97.69 259 HIS A O 1
ATOM 1985 N N . ALA A 1 260 ? 1.207 1.407 -8.207 1.00 97.88 260 ALA A N 1
ATOM 1986 C CA . ALA A 1 260 ? 1.906 2.189 -9.230 1.00 97.88 260 ALA A CA 1
ATOM 1987 C C . ALA A 1 260 ? 1.482 1.830 -10.665 1.00 97.88 260 ALA A C 1
ATOM 1989 O O . ALA A 1 260 ? 1.617 2.642 -11.580 1.00 97.88 260 ALA A O 1
ATOM 1990 N N . LEU A 1 261 ? 0.927 0.633 -10.869 1.00 98.44 261 LEU A N 1
ATOM 1991 C CA . LEU A 1 261 ? 0.317 0.185 -12.120 1.00 98.44 261 LEU A CA 1
ATOM 1992 C C . LEU A 1 261 ? -1.186 0.468 -12.204 1.00 98.44 261 LEU A C 1
ATOM 1994 O O . LEU A 1 261 ? -1.780 0.257 -13.260 1.00 98.44 261 LEU A O 1
ATOM 1998 N N . GLY A 1 262 ? -1.795 0.999 -11.146 1.00 96.94 262 GLY A N 1
ATOM 1999 C CA . GLY A 1 262 ? -3.176 1.466 -11.148 1.00 96.94 262 GLY A CA 1
ATOM 2000 C C . GLY A 1 262 ? -4.181 0.522 -10.512 1.00 96.94 262 GLY A C 1
ATOM 2001 O O . GLY A 1 262 ? -5.375 0.689 -10.753 1.00 96.94 262 GLY A O 1
ATOM 2002 N N . LEU A 1 263 ? -3.747 -0.459 -9.727 1.00 96.38 263 LEU A N 1
ATOM 2003 C CA . LEU A 1 263 ? -4.641 -1.302 -8.936 1.00 96.38 263 LEU A CA 1
ATOM 2004 C C . LEU A 1 263 ? -4.969 -0.632 -7.596 1.00 96.38 263 LEU A C 1
ATOM 2006 O O . LEU A 1 263 ? -4.165 0.121 -7.052 1.00 96.38 263 LEU A O 1
ATOM 2010 N N . GLY A 1 264 ? -6.157 -0.884 -7.056 1.00 94.00 264 GLY A N 1
ATOM 2011 C CA . GLY A 1 264 ? -6.499 -0.550 -5.671 1.00 94.00 264 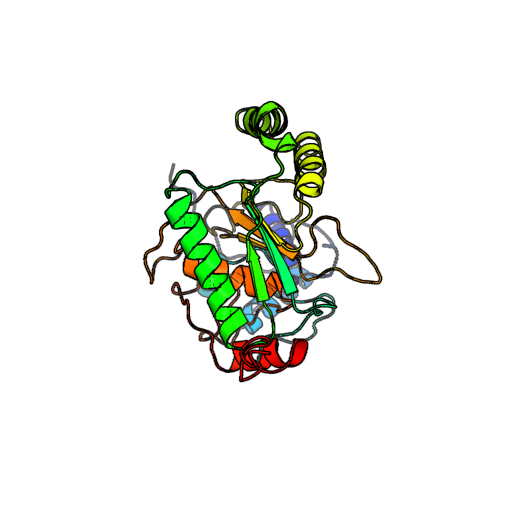GLY A CA 1
ATOM 2012 C C . GLY A 1 264 ? -6.493 -1.791 -4.781 1.00 94.00 264 GLY A C 1
ATOM 2013 O O . GLY A 1 264 ? -6.152 -2.885 -5.227 1.00 94.00 264 GLY A O 1
ATOM 2014 N N . HIS A 1 265 ? -6.881 -1.625 -3.519 1.00 93.19 265 HIS A N 1
ATOM 2015 C CA . HIS A 1 265 ? -6.942 -2.743 -2.581 1.00 93.19 265 HIS A CA 1
ATOM 2016 C C . HIS A 1 265 ? -8.155 -3.640 -2.785 1.00 93.19 265 HIS A C 1
ATOM 2018 O O . HIS A 1 265 ? -9.250 -3.189 -3.124 1.00 93.19 265 HIS A O 1
ATOM 2024 N N . THR A 1 266 ? -7.959 -4.912 -2.458 1.00 90.31 266 THR A N 1
ATOM 2025 C CA . THR A 1 266 ? -9.029 -5.798 -2.001 1.00 90.31 266 THR A CA 1
ATOM 2026 C C . THR A 1 266 ? -8.896 -6.001 -0.492 1.00 90.31 266 THR A C 1
ATOM 2028 O O . THR A 1 266 ? -7.803 -5.935 0.077 1.00 90.31 266 THR A O 1
ATOM 2031 N N . THR A 1 267 ? -10.018 -6.214 0.181 1.00 86.94 267 THR A N 1
ATOM 2032 C CA . THR A 1 267 ? -10.070 -6.484 1.628 1.00 86.94 267 THR A CA 1
ATOM 2033 C C . THR A 1 267 ? -10.671 -7.852 1.943 1.00 86.94 267 THR A C 1
ATOM 2035 O O . THR A 1 267 ? -10.439 -8.384 3.028 1.00 86.94 267 THR A O 1
ATOM 2038 N N . ALA A 1 268 ? -11.377 -8.447 0.975 1.00 82.69 268 ALA A N 1
ATOM 2039 C CA . ALA A 1 268 ? -12.053 -9.733 1.108 1.00 82.69 268 ALA A CA 1
ATOM 2040 C C . ALA A 1 268 ? -11.276 -10.906 0.486 1.00 82.69 268 ALA A C 1
ATOM 2042 O O . ALA A 1 268 ? -11.411 -12.036 0.948 1.00 82.69 268 ALA A O 1
ATOM 2043 N N . ASP A 1 269 ? -10.486 -10.655 -0.561 1.00 86.44 269 ASP A N 1
ATOM 2044 C CA . ASP A 1 269 ? -9.690 -11.690 -1.227 1.00 86.44 269 ASP A CA 1
ATOM 2045 C C . ASP A 1 269 ? -8.313 -11.784 -0.575 1.00 86.44 269 ASP A C 1
ATOM 2047 O O . ASP A 1 269 ? -7.397 -11.058 -0.943 1.00 86.44 269 ASP A O 1
ATOM 2051 N N . THR A 1 270 ? -8.177 -12.680 0.402 1.00 85.25 270 THR A N 1
ATOM 2052 C CA . THR A 1 270 ? -6.919 -12.893 1.130 1.00 85.25 270 THR A CA 1
ATOM 2053 C C . THR A 1 270 ? -5.837 -13.578 0.301 1.00 85.25 270 THR A C 1
ATOM 2055 O O . THR A 1 270 ? -4.711 -13.699 0.785 1.00 85.25 270 THR A O 1
ATOM 2058 N N . ASP A 1 271 ? -6.164 -14.069 -0.900 1.00 88.19 271 ASP A N 1
ATOM 2059 C CA . ASP A 1 271 ? -5.182 -14.690 -1.781 1.00 88.19 271 ASP A CA 1
ATOM 2060 C C . ASP A 1 271 ? -4.476 -13.694 -2.702 1.00 88.19 271 ASP A C 1
ATOM 2062 O O . ASP A 1 271 ? -3.398 -13.995 -3.221 1.00 88.19 271 ASP A O 1
ATOM 2066 N N . SER A 1 272 ? -5.051 -12.503 -2.857 1.00 92.19 272 SER A N 1
ATOM 2067 C CA . SER A 1 272 ? -4.514 -11.417 -3.666 1.00 92.19 272 SER A CA 1
ATOM 2068 C C . SER A 1 272 ? -3.305 -10.746 -3.015 1.00 92.19 272 SER A C 1
ATOM 2070 O O . SER A 1 272 ? -3.315 -10.408 -1.823 1.00 92.19 272 SER A O 1
ATOM 2072 N N . VAL A 1 273 ? -2.289 -10.440 -3.831 1.00 94.31 273 VAL A N 1
ATOM 2073 C CA . VAL A 1 273 ? -1.168 -9.594 -3.389 1.00 94.31 273 VAL A CA 1
ATOM 2074 C C . VAL A 1 273 ? -1.623 -8.181 -3.056 1.00 94.31 273 VAL A C 1
ATOM 2076 O O . VAL A 1 273 ? -0.952 -7.532 -2.269 1.00 94.31 273 VAL A O 1
ATOM 2079 N N . MET A 1 274 ? -2.764 -7.721 -3.583 1.00 94.12 274 MET A N 1
ATOM 2080 C CA . MET A 1 274 ? -3.364 -6.406 -3.325 1.00 94.12 274 MET A CA 1
ATOM 2081 C C . MET A 1 274 ? -4.243 -6.371 -2.064 1.00 94.12 274 MET A C 1
ATOM 2083 O O . MET A 1 274 ? -5.016 -5.428 -1.872 1.00 94.12 274 MET A O 1
ATOM 2087 N N . THR A 1 275 ? -4.134 -7.368 -1.180 1.00 91.81 275 THR A N 1
ATOM 2088 C CA . THR A 1 275 ? -4.798 -7.345 0.131 1.00 91.81 275 THR A CA 1
ATOM 2089 C C . THR A 1 275 ? -4.266 -6.194 0.986 1.00 91.81 275 THR A C 1
ATOM 2091 O O . THR A 1 275 ? -3.072 -6.137 1.275 1.00 91.81 275 THR A O 1
ATOM 2094 N N . ALA A 1 276 ? -5.146 -5.301 1.448 1.00 89.00 276 ALA A N 1
ATOM 2095 C CA . ALA A 1 276 ? -4.747 -4.072 2.145 1.00 89.00 276 ALA A CA 1
ATOM 2096 C C . ALA A 1 276 ? -3.905 -4.283 3.416 1.00 89.00 276 ALA A C 1
ATOM 2098 O O . ALA A 1 276 ? -3.019 -3.483 3.726 1.00 89.00 276 ALA A O 1
ATOM 2099 N N . SER A 1 277 ? -4.206 -5.327 4.198 1.00 83.19 277 SER A N 1
ATOM 2100 C CA . SER A 1 277 ? -3.581 -5.549 5.504 1.00 83.19 277 SER A CA 1
ATOM 2101 C C . SER A 1 277 ? -3.246 -7.009 5.773 1.00 83.19 277 SER A C 1
ATOM 2103 O O . SER A 1 277 ? -3.997 -7.926 5.445 1.00 83.19 277 SER A O 1
ATOM 2105 N N . GLY A 1 278 ? -2.111 -7.198 6.445 1.00 66.06 278 GLY A N 1
ATOM 2106 C CA . GLY A 1 278 ? -1.676 -8.475 6.979 1.00 66.06 278 GLY A CA 1
ATOM 2107 C C . GLY A 1 278 ? -1.286 -9.518 5.940 1.00 66.06 278 GLY A C 1
ATOM 2108 O O . GLY A 1 278 ? -1.539 -10.700 6.180 1.00 66.06 278 GLY A O 1
ATOM 2109 N N . GLY A 1 279 ? -0.662 -9.076 4.846 1.00 60.38 279 GLY A N 1
ATOM 2110 C CA . GLY A 1 279 ? -0.020 -9.955 3.876 1.00 60.38 279 GLY A CA 1
ATOM 2111 C C . GLY A 1 279 ? 0.912 -10.949 4.568 1.00 60.38 279 GLY A C 1
ATOM 2112 O O . GLY A 1 279 ? 1.709 -10.600 5.433 1.00 60.38 279 GLY A O 1
ATOM 2113 N N . ASP A 1 280 ? 0.810 -12.203 4.174 1.00 60.16 280 ASP A N 1
ATOM 2114 C CA . ASP A 1 280 ? 1.645 -13.335 4.579 1.00 60.16 280 ASP A CA 1
ATOM 2115 C C . ASP A 1 280 ? 2.986 -13.378 3.818 1.00 60.16 280 ASP A C 1
ATOM 2117 O O . ASP A 1 280 ? 3.628 -14.421 3.733 1.00 60.16 280 ASP A O 1
ATOM 2121 N N . GLY A 1 281 ? 3.423 -12.253 3.244 1.00 73.81 281 GLY A N 1
ATOM 2122 C CA . GLY A 1 281 ? 4.638 -12.192 2.432 1.00 73.81 281 GLY A CA 1
ATOM 2123 C C . GLY A 1 281 ? 4.499 -12.878 1.065 1.00 73.81 281 GLY A C 1
ATOM 2124 O O . GLY A 1 281 ? 5.486 -13.409 0.550 1.00 73.81 281 GLY A O 1
ATOM 2125 N N . ARG A 1 282 ? 3.293 -12.890 0.478 1.00 85.06 282 ARG A N 1
ATOM 2126 C CA . ARG A 1 282 ? 3.045 -13.374 -0.890 1.00 85.06 282 ARG A CA 1
ATOM 2127 C C . ARG A 1 282 ? 3.826 -12.589 -1.938 1.00 85.06 282 ARG A C 1
ATOM 2129 O O . ARG A 1 282 ? 3.872 -11.364 -1.926 1.00 85.06 282 ARG A O 1
ATOM 2136 N N . ARG A 1 283 ? 4.394 -13.332 -2.886 1.00 91.81 283 ARG A N 1
ATOM 2137 C CA . ARG A 1 283 ? 5.140 -12.803 -4.039 1.00 91.81 283 ARG A CA 1
ATOM 2138 C C . ARG A 1 283 ? 4.486 -13.143 -5.378 1.00 91.81 283 ARG A C 1
ATOM 2140 O O . ARG A 1 283 ? 4.889 -12.603 -6.401 1.00 91.81 283 ARG A O 1
ATOM 2147 N N . GLU A 1 284 ? 3.516 -14.053 -5.372 1.00 92.62 284 GLU A N 1
ATOM 2148 C CA . GLU A 1 284 ? 2.862 -14.586 -6.566 1.00 92.62 284 GLU A CA 1
ATOM 2149 C C . GLU A 1 284 ? 1.484 -13.957 -6.742 1.00 92.62 284 GLU A C 1
ATOM 2151 O O . GLU A 1 284 ? 0.744 -13.807 -5.771 1.00 92.62 284 GLU A O 1
ATOM 2156 N N . LEU A 1 285 ? 1.148 -13.603 -7.982 1.00 95.88 285 LEU A N 1
ATOM 2157 C CA . LEU A 1 285 ? -0.135 -12.997 -8.323 1.00 95.88 285 LEU A CA 1
ATOM 2158 C C . LEU A 1 285 ? -1.250 -14.046 -8.295 1.00 95.88 285 LEU A C 1
ATOM 2160 O O . LEU A 1 285 ? -1.124 -15.114 -8.899 1.00 95.88 285 LEU A O 1
ATOM 2164 N N . SER A 1 286 ? -2.368 -13.710 -7.659 1.00 95.06 286 SER A N 1
ATOM 2165 C CA . SER A 1 286 ? -3.606 -14.478 -7.781 1.00 95.06 286 SER A CA 1
ATOM 2166 C C . SER A 1 286 ? -4.246 -14.279 -9.162 1.00 95.06 286 SER A C 1
ATOM 2168 O O . SER A 1 286 ? -3.920 -13.352 -9.908 1.00 95.06 286 SER A O 1
ATOM 2170 N N . ALA A 1 287 ? -5.234 -15.113 -9.492 1.00 95.12 287 ALA A N 1
ATOM 2171 C CA . ALA A 1 287 ? -6.034 -14.919 -10.701 1.00 95.12 287 ALA A CA 1
ATOM 2172 C C . ALA A 1 287 ? -6.746 -13.552 -10.717 1.00 95.12 287 ALA A C 1
ATOM 2174 O O . ALA A 1 287 ? -6.842 -12.935 -11.776 1.00 95.12 287 ALA A O 1
ATOM 2175 N N . ALA A 1 288 ? -7.190 -13.057 -9.555 1.00 94.00 288 ALA A N 1
ATOM 2176 C CA . ALA A 1 288 ? -7.845 -11.757 -9.436 1.00 94.00 288 ALA A CA 1
ATOM 2177 C C . ALA A 1 288 ? -6.877 -10.595 -9.710 1.00 94.00 288 ALA A C 1
ATOM 2179 O O . ALA A 1 288 ? -7.253 -9.629 -10.378 1.00 94.00 288 ALA A O 1
ATOM 2180 N N . ASP A 1 289 ? -5.624 -10.709 -9.253 1.00 96.62 289 ASP A N 1
ATOM 2181 C CA . ASP A 1 289 ? -4.568 -9.727 -9.531 1.00 96.62 289 ASP A CA 1
ATOM 2182 C C . ASP A 1 289 ? -4.262 -9.661 -11.033 1.00 96.62 289 ASP A C 1
ATOM 2184 O O . ASP A 1 289 ? -4.208 -8.576 -11.621 1.00 96.62 289 ASP A O 1
ATOM 2188 N N . ILE A 1 290 ? -4.109 -10.834 -11.662 1.00 97.69 290 ILE A N 1
ATOM 2189 C CA . ILE A 1 290 ? -3.834 -10.970 -13.097 1.00 97.69 290 ILE A CA 1
ATOM 2190 C C . ILE A 1 290 ? -4.992 -10.400 -13.916 1.00 97.69 290 ILE A C 1
ATOM 2192 O O . ILE A 1 290 ? -4.771 -9.583 -14.809 1.00 97.69 290 ILE A O 1
ATOM 2196 N N . GLU A 1 291 ? -6.229 -10.786 -13.606 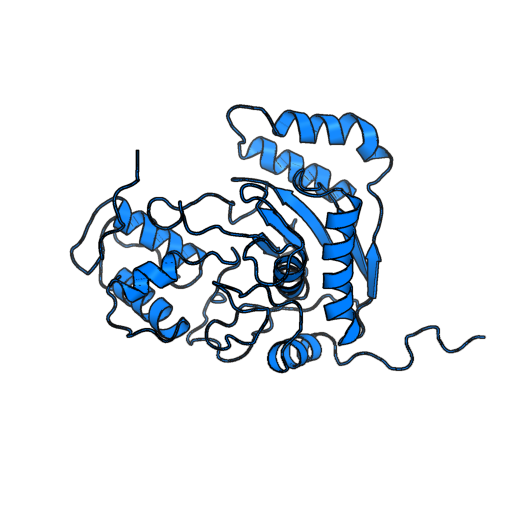1.00 96.56 291 GLU A N 1
ATOM 2197 C CA . GLU A 1 291 ? -7.404 -10.279 -14.312 1.00 96.56 291 GLU A CA 1
ATOM 2198 C C . GLU A 1 291 ? -7.486 -8.751 -14.198 1.00 96.56 291 GLU A C 1
ATOM 2200 O O . GLU A 1 291 ? -7.690 -8.058 -15.197 1.00 96.56 291 GLU A O 1
ATOM 2205 N N . ALA A 1 292 ? -7.270 -8.201 -12.999 1.00 96.94 292 ALA A N 1
ATOM 2206 C CA . ALA A 1 292 ? -7.355 -6.766 -12.771 1.00 96.94 292 ALA A CA 1
ATOM 2207 C C . ALA A 1 292 ? -6.299 -5.972 -13.542 1.00 96.94 292 ALA A C 1
ATOM 2209 O O . ALA A 1 292 ? -6.642 -4.986 -14.201 1.00 96.94 292 ALA A O 1
ATOM 2210 N N . VAL A 1 293 ? -5.037 -6.409 -13.523 1.00 98.19 293 VAL A N 1
ATOM 2211 C CA . VAL A 1 293 ? -3.976 -5.715 -14.265 1.00 98.19 293 VAL A CA 1
ATOM 2212 C C . VAL A 1 293 ? -4.152 -5.868 -15.780 1.00 98.19 293 VAL A C 1
ATOM 2214 O O . VAL A 1 293 ? -3.915 -4.923 -16.534 1.00 98.19 293 VAL A O 1
ATOM 2217 N N . GLN A 1 294 ? -4.669 -7.006 -16.248 1.00 97.75 294 GLN A N 1
ATOM 2218 C CA . GLN A 1 294 ? -4.950 -7.224 -17.668 1.00 97.75 294 GLN A CA 1
ATOM 2219 C C . GLN A 1 294 ? -6.163 -6.433 -18.168 1.00 97.75 294 GLN A C 1
ATOM 2221 O O . GLN A 1 294 ? -6.197 -6.080 -19.345 1.00 97.75 294 GLN A O 1
ATOM 2226 N N . ARG A 1 295 ? -7.118 -6.056 -17.307 1.00 97.00 295 ARG A N 1
ATOM 2227 C CA . ARG A 1 295 ? -8.158 -5.078 -17.686 1.00 97.00 295 ARG A CA 1
ATOM 2228 C C . ARG A 1 295 ? -7.579 -3.695 -18.003 1.00 97.00 295 ARG A C 1
ATOM 2230 O O . ARG A 1 295 ? -8.189 -2.960 -18.773 1.00 97.00 295 ARG A O 1
ATOM 2237 N N . LEU A 1 296 ? -6.424 -3.344 -17.430 1.00 97.12 296 LEU A N 1
ATOM 2238 C CA . LEU A 1 296 ? -5.739 -2.076 -17.701 1.00 97.12 296 LEU A CA 1
ATOM 2239 C C . LEU A 1 296 ? -4.825 -2.151 -18.929 1.00 97.12 296 LEU A C 1
ATOM 2241 O O . LEU A 1 296 ? -4.830 -1.231 -19.744 1.00 97.12 296 LEU A O 1
ATOM 2245 N N . TYR A 1 297 ? -4.046 -3.228 -19.063 1.00 97.31 297 TYR A N 1
ATOM 2246 C CA . TYR A 1 297 ? -2.950 -3.289 -20.042 1.00 97.31 297 TYR A CA 1
ATOM 2247 C C . TYR A 1 297 ? -3.098 -4.386 -21.102 1.00 97.31 297 TYR A C 1
ATOM 2249 O O . TYR A 1 297 ? -2.357 -4.390 -22.082 1.00 97.31 297 TYR A O 1
ATOM 2257 N N . GLY A 1 298 ? -4.051 -5.303 -20.942 1.00 96.75 298 GLY A N 1
ATOM 2258 C CA . GLY A 1 298 ? -4.130 -6.543 -21.712 1.00 96.75 298 GLY A CA 1
ATOM 2259 C C . GLY A 1 298 ? -3.140 -7.615 -21.230 1.00 96.75 298 GLY A C 1
ATOM 2260 O O . GLY A 1 298 ? -2.301 -7.350 -20.363 1.00 96.75 298 GLY A O 1
ATOM 2261 N N . PRO A 1 299 ? -3.237 -8.845 -21.767 1.00 96.50 299 PRO A N 1
ATOM 2262 C CA . PRO A 1 299 ? -2.332 -9.940 -21.428 1.00 96.50 299 PRO A CA 1
ATOM 2263 C C . PRO A 1 299 ? -0.929 -9.732 -22.011 1.00 96.50 299 PRO A C 1
ATOM 2265 O O . PRO A 1 299 ? -0.745 -8.998 -22.987 1.00 96.50 299 PRO A O 1
ATOM 2268 N N . ALA A 1 300 ? 0.055 -10.423 -21.431 1.00 89.88 300 ALA A N 1
ATOM 2269 C CA . ALA A 1 300 ? 1.412 -10.477 -21.967 1.00 89.88 300 ALA A CA 1
ATOM 2270 C C . ALA A 1 300 ? 1.415 -10.880 -23.450 1.00 89.88 300 ALA A C 1
ATOM 2272 O O . ALA A 1 300 ? 0.714 -11.806 -23.869 1.00 89.88 300 ALA A O 1
ATOM 2273 N N . ARG A 1 301 ? 2.213 -10.169 -24.253 1.00 79.38 301 ARG A N 1
ATOM 2274 C CA . ARG A 1 301 ? 2.380 -10.470 -25.677 1.00 79.38 301 ARG A CA 1
ATOM 2275 C C . ARG A 1 301 ? 3.408 -11.581 -25.839 1.00 79.38 301 ARG A C 1
ATOM 2277 O O . ARG A 1 301 ? 4.527 -11.471 -25.345 1.00 79.38 301 ARG A O 1
ATOM 2284 N N . TRP A 1 302 ? 3.018 -12.636 -26.548 1.00 58.41 302 TRP A N 1
ATOM 2285 C CA . TRP A 1 302 ? 3.928 -13.680 -26.998 1.00 58.41 302 TRP A CA 1
ATOM 2286 C C . TRP A 1 302 ? 3.973 -13.714 -28.535 1.00 58.41 302 TRP A C 1
ATOM 2288 O O . TRP A 1 302 ? 2.904 -13.790 -29.147 1.00 58.41 302 TRP A O 1
ATOM 2298 N N . PRO A 1 303 ? 5.164 -13.717 -29.165 1.00 58.94 303 PRO A N 1
ATOM 2299 C CA . PRO A 1 303 ? 6.487 -13.579 -28.548 1.00 58.94 303 PRO A CA 1
ATOM 2300 C C . PRO A 1 303 ? 6.744 -12.138 -28.049 1.00 58.94 303 PRO A C 1
ATOM 2302 O O . PRO A 1 303 ? 6.051 -11.217 -28.483 1.00 58.94 303 PRO A O 1
ATOM 2305 N N . PRO A 1 304 ? 7.701 -11.922 -27.126 1.00 56.50 304 PRO A N 1
ATOM 2306 C CA . PRO A 1 304 ? 8.067 -10.577 -26.687 1.00 56.50 304 PRO A CA 1
ATOM 2307 C C . PRO A 1 304 ? 8.555 -9.739 -27.878 1.00 56.50 304 PRO A C 1
ATOM 2309 O O . PRO A 1 304 ? 9.308 -10.236 -28.721 1.00 56.50 304 PRO A O 1
ATOM 2312 N N . ASP A 1 305 ? 8.124 -8.475 -27.952 1.00 53.03 305 ASP A N 1
ATOM 2313 C CA . ASP A 1 305 ? 8.521 -7.547 -29.017 1.00 53.03 305 ASP A CA 1
ATOM 2314 C C . ASP A 1 305 ? 10.062 -7.502 -29.117 1.00 53.03 305 ASP A C 1
ATOM 2316 O O . ASP A 1 305 ? 10.752 -7.154 -28.159 1.00 53.03 305 ASP A O 1
ATOM 2320 N N . GLY A 1 306 ? 10.605 -7.911 -30.272 1.00 54.16 306 GLY A N 1
ATOM 2321 C CA . GLY A 1 306 ? 12.050 -8.067 -30.509 1.00 54.16 306 GLY A CA 1
ATOM 2322 C C . GLY A 1 306 ? 12.549 -9.508 -30.703 1.00 54.16 306 GLY A C 1
ATOM 2323 O O . GLY A 1 306 ? 13.731 -9.696 -30.978 1.00 54.16 306 GLY A O 1
ATOM 2324 N N . ALA A 1 307 ? 11.680 -10.523 -30.610 1.00 47.72 307 ALA A N 1
ATOM 2325 C CA . ALA A 1 307 ? 12.016 -11.907 -30.979 1.00 47.72 307 ALA A CA 1
ATOM 2326 C C . ALA A 1 307 ? 12.060 -12.154 -32.504 1.00 47.72 307 ALA A C 1
ATOM 2328 O O . ALA A 1 307 ? 12.638 -13.144 -32.954 1.00 47.72 307 ALA A O 1
ATOM 2329 N N . ASP A 1 308 ? 11.507 -11.238 -33.302 1.00 44.31 308 ASP A N 1
ATOM 2330 C CA . ASP A 1 308 ? 11.592 -11.282 -34.760 1.00 44.31 308 ASP A CA 1
ATOM 2331 C C . ASP A 1 308 ? 12.869 -10.571 -35.210 1.00 44.31 308 ASP A C 1
ATOM 2333 O O . ASP A 1 308 ? 12.869 -9.389 -35.558 1.00 44.31 308 ASP A O 1
ATOM 2337 N N . GLY A 1 309 ? 13.979 -11.307 -35.176 1.00 47.06 309 GLY A N 1
ATOM 2338 C CA . GLY A 1 309 ? 15.231 -10.876 -35.784 1.00 47.06 309 GLY A CA 1
ATOM 2339 C C . GLY A 1 309 ? 15.033 -10.515 -37.260 1.00 47.06 309 GLY A C 1
ATOM 2340 O O . GLY A 1 309 ? 14.709 -11.374 -38.083 1.00 47.06 309 GLY A O 1
ATOM 2341 N N . ARG A 1 310 ? 15.263 -9.242 -37.587 1.00 37.00 310 ARG A N 1
ATOM 2342 C CA . ARG A 1 310 ? 15.636 -8.761 -38.920 1.00 37.00 310 ARG A CA 1
ATOM 2343 C C . ARG A 1 310 ? 16.760 -7.751 -38.792 1.00 37.00 310 ARG A C 1
ATOM 2345 O O . ARG A 1 310 ? 16.700 -6.937 -37.845 1.00 37.00 310 ARG A O 1
#

Nearest PDB structures (foldseek):
  1hy7-assembly1_A  TM=8.953E-01  e=4.353E-16  Homo sapiens
  2clt-assembly2_B  TM=8.938E-01  e=6.303E-16  Homo sapiens
  1g05-assembly1_A  TM=8.903E-01  e=3.618E-16  Homo sapiens
  3elm-assembly1_A  TM=8.900E-01  e=5.808E-15  Homo sapiens
  8h78-assembly1_A  TM=8.708E-01  e=1.145E-14  Homo sapiens

Solvent-accessible surface area (backb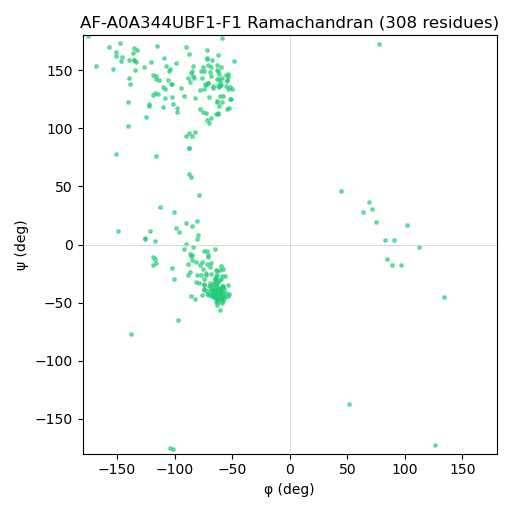one atoms only — not comparable to full-atom values): 16818 Å² total; per-residue (Å²): 128,88,76,80,78,85,72,68,49,42,76,78,42,65,39,68,58,38,28,21,51,48,52,50,38,33,62,32,40,48,38,87,68,81,66,96,47,59,35,47,28,41,72,70,54,25,50,22,43,21,55,50,22,54,29,63,73,43,81,61,79,28,51,38,42,74,70,50,47,56,59,62,36,39,37,24,55,53,54,45,57,39,60,94,86,62,86,67,71,47,75,53,45,41,73,75,49,49,60,99,65,45,80,41,32,28,32,64,80,41,70,56,87,68,43,55,65,67,57,52,50,50,31,44,50,49,24,53,46,58,56,30,70,53,20,56,41,42,82,44,83,45,76,71,45,80,81,43,76,55,65,51,49,50,52,60,51,57,59,69,75,49,99,68,77,46,77,66,58,17,49,51,49,55,60,56,56,65,65,56,78,49,56,24,45,33,33,44,41,52,37,70,64,56,60,86,73,44,58,57,56,46,56,78,58,22,72,70,19,46,50,51,26,35,37,26,42,27,59,43,94,90,62,71,53,99,54,34,17,22,34,38,35,36,59,76,63,78,54,40,85,47,77,60,35,81,44,11,46,30,20,53,34,35,30,30,48,39,21,24,57,9,40,46,32,13,56,62,39,83,69,32,50,43,31,42,58,59,59,64,24,53,73,62,76,27,73,54,48,50,52,36,53,24,74,64,65,35,62,43,58,84,74,55,95,78,72,76,83,125

Radius of gyration: 19.94 Å; Cα contacts (8 Å, |Δi|>4): 585; chains: 1; bounding box: 51×38×68 Å